Protein AF-A0A6N2UGI5-F1 (afdb_monomer)

Sequence (194 aa):
MPTATLIIFMYCLCMVGLNALLAPALAILSDRVPPKLCGTVSSFYGGGMVAGQPIGTMIGSRMINNAQAGFIIGAVIMLAFGFVALAIWPREESSKDMERTKMTLKDLAVSFHFPKFSTSRDFYKAFGCRVCMLLSYQMISVYQLYIIEDYVHQTKTEAAGTIATMSIITMVVSLSASLISGPISDKMHTRARY

pLDDT: mean 74.4, std 12.26, range [31.17, 92.62]

Secondary structure (DSSP, 8-state):
---HHHHHHHHHHHHHHHHHHHHHHHHHHHHHS-TTTHHHHHHHHHHHHHHHHHHHHHHHHTTTT-HHHHHHHHHHHHHHHHHHHHHHS--PPPGGGS------HHHHHHHT----TTT-HHHHHHHHHHHHHHHHHHHHHHHHHHIIIIIH---HHHHHHHHHHHHHHHHHHHHHHHHHHHHHHHHTT-----

Radius of gyration: 21.18 Å; Cα contacts (8 Å, |Δi|>4): 62; chains: 1; bounding box: 52×43×49 Å

Solvent-accessible surface area (backbone atoms only — not comparable to full-atom values): 11117 Å² total; per-residue (Å²): 128,88,53,70,68,55,55,52,52,52,48,52,52,51,52,51,53,52,49,65,52,50,52,56,52,55,51,51,50,62,74,70,43,54,83,89,45,40,66,60,55,51,47,51,54,51,48,50,52,57,49,46,51,29,53,51,48,32,59,46,29,77,24,65,94,42,55,68,60,38,52,52,50,51,50,51,51,52,49,52,51,50,51,49,50,61,68,69,46,75,81,72,78,78,72,82,81,58,82,77,74,80,74,44,76,64,57,52,58,61,68,64,58,73,74,60,73,89,80,37,59,67,54,54,52,52,49,52,50,52,51,51,53,50,49,58,51,49,52,52,68,71,42,47,64,56,50,35,38,73,74,65,68,37,53,74,72,54,35,24,54,51,51,26,52,50,23,53,49,51,33,54,51,51,53,52,48,52,65,51,47,52,61,53,48,61,73,65,64,71,68,77,81,126

Mean predicted aligned error: 11.34 Å

Organism: Bifidobacterium breve (NCBI:txid1685)

Structure (mmCIF, N/CA/C/O backbone):
data_AF-A0A6N2UGI5-F1
#
_entry.id   AF-A0A6N2UGI5-F1
#
loop_
_atom_site.group_PDB
_atom_site.id
_atom_site.type_symbol
_atom_site.label_atom_id
_atom_site.label_alt_id
_atom_site.label_comp_id
_atom_site.label_asym_id
_atom_site.label_entity_id
_atom_site.label_seq_id
_atom_site.pdbx_PDB_ins_code
_atom_site.Cartn_x
_atom_site.Cartn_y
_atom_site.Cartn_z
_atom_site.occupancy
_atom_site.B_iso_or_equiv
_atom_site.auth_seq_id
_atom_site.auth_comp_id
_atom_site.auth_asym_id
_atom_site.auth_atom_id
_atom_site.pdbx_PDB_model_num
ATOM 1 N N . MET A 1 1 ? -10.848 -10.274 24.411 1.00 48.75 1 MET A N 1
ATOM 2 C CA . MET A 1 1 ? -10.354 -9.308 23.403 1.00 48.75 1 MET A CA 1
ATOM 3 C C . MET A 1 1 ? -9.043 -9.842 22.848 1.00 48.75 1 MET A C 1
ATOM 5 O O . MET A 1 1 ? -8.292 -10.394 23.644 1.00 48.75 1 MET A O 1
ATOM 9 N N . PRO A 1 2 ? -8.774 -9.767 21.536 1.00 64.81 2 PRO A N 1
ATOM 10 C CA . PRO A 1 2 ? -7.472 -10.165 21.006 1.00 64.81 2 PRO A CA 1
ATOM 11 C C . PRO A 1 2 ? -6.377 -9.303 21.650 1.00 64.81 2 PRO A C 1
ATOM 13 O O . PRO A 1 2 ? -6.453 -8.077 21.626 1.00 64.81 2 PRO A O 1
ATOM 16 N N . THR A 1 3 ? -5.393 -9.944 22.279 1.00 84.38 3 THR A N 1
ATOM 17 C CA . THR A 1 3 ? -4.253 -9.268 22.913 1.00 84.38 3 THR A CA 1
ATOM 18 C C . THR A 1 3 ? -3.454 -8.516 21.847 1.00 84.38 3 THR A C 1
ATOM 20 O O . THR A 1 3 ? -3.287 -9.033 20.744 1.00 84.38 3 THR A O 1
ATOM 23 N N . ALA A 1 4 ? -2.926 -7.326 22.154 1.00 80.94 4 ALA A N 1
ATOM 24 C CA . ALA A 1 4 ? -2.158 -6.504 21.207 1.00 80.94 4 ALA A CA 1
ATOM 25 C C . ALA A 1 4 ? -1.063 -7.298 20.462 1.00 80.94 4 ALA A C 1
ATOM 27 O O . ALA A 1 4 ? -0.874 -7.132 19.259 1.00 80.94 4 ALA A O 1
ATOM 28 N N . THR A 1 5 ? -0.419 -8.246 21.147 1.00 85.31 5 THR A N 1
ATOM 29 C CA . THR A 1 5 ? 0.576 -9.166 20.581 1.00 85.31 5 THR A CA 1
ATOM 30 C C . THR A 1 5 ? 0.036 -10.013 19.426 1.00 85.31 5 THR A C 1
ATOM 32 O O . THR A 1 5 ? 0.736 -10.214 18.438 1.00 85.31 5 THR A O 1
ATOM 35 N N . LEU A 1 6 ? -1.213 -10.485 19.514 1.00 84.25 6 LEU A N 1
ATOM 36 C CA . LEU A 1 6 ? -1.853 -11.273 18.458 1.00 84.25 6 LEU A CA 1
ATOM 37 C C . LEU A 1 6 ? -2.108 -10.418 17.213 1.00 84.25 6 LEU A C 1
ATOM 39 O O . LEU A 1 6 ? -1.881 -10.880 16.100 1.00 84.25 6 LEU A O 1
ATOM 43 N N . ILE A 1 7 ? -2.534 -9.166 17.398 1.00 82.88 7 ILE A N 1
ATOM 44 C CA . ILE A 1 7 ? -2.768 -8.228 16.292 1.00 82.88 7 ILE A CA 1
ATOM 45 C C . ILE A 1 7 ? -1.448 -7.922 15.580 1.00 82.88 7 ILE A C 1
ATOM 47 O O . ILE A 1 7 ? -1.389 -7.990 14.356 1.00 82.88 7 ILE A O 1
ATOM 51 N N . ILE A 1 8 ? -0.379 -7.658 16.339 1.00 86.50 8 ILE A N 1
ATOM 52 C CA . ILE A 1 8 ? 0.960 -7.413 15.783 1.00 86.50 8 ILE A CA 1
ATOM 53 C C . ILE A 1 8 ? 1.454 -8.641 15.014 1.00 86.50 8 ILE A C 1
ATOM 55 O O . ILE A 1 8 ? 1.915 -8.511 13.884 1.00 86.50 8 ILE A O 1
ATOM 59 N N . PHE A 1 9 ? 1.327 -9.838 15.589 1.00 88.00 9 PHE A N 1
ATOM 60 C CA . PHE A 1 9 ? 1.759 -11.071 14.935 1.00 88.00 9 PHE A CA 1
ATOM 61 C C . PHE A 1 9 ? 0.994 -11.332 13.627 1.00 88.00 9 PHE A C 1
ATOM 63 O O . PHE A 1 9 ? 1.611 -11.593 12.595 1.00 88.00 9 PHE A O 1
ATOM 70 N N . MET A 1 10 ? -0.337 -11.197 13.646 1.00 83.94 10 MET A N 1
ATOM 71 C CA . MET A 1 10 ? -1.177 -11.319 12.449 1.00 83.94 10 MET A CA 1
ATOM 72 C C . MET A 1 10 ? -0.825 -10.259 11.399 1.00 83.94 10 MET A C 1
ATOM 74 O O . MET A 1 10 ? -0.728 -10.574 10.216 1.00 83.94 10 MET A O 1
ATOM 78 N N . TYR A 1 11 ? -0.570 -9.019 11.820 1.00 84.50 11 TYR A N 1
ATOM 79 C CA . TYR A 1 11 ? -0.157 -7.940 10.927 1.00 84.50 11 TYR A CA 1
ATOM 80 C C . TYR A 1 11 ? 1.195 -8.224 10.261 1.00 84.50 11 TYR A C 1
ATOM 82 O O . TYR A 1 11 ? 1.321 -8.078 9.045 1.00 84.50 11 TYR A O 1
ATOM 90 N N . CYS A 1 12 ? 2.186 -8.690 11.025 1.00 87.19 12 CYS A N 1
ATOM 91 C CA . CYS A 1 12 ? 3.481 -9.101 10.486 1.00 87.19 12 CYS A CA 1
ATOM 92 C C . CYS A 1 12 ? 3.328 -10.235 9.466 1.00 87.19 12 CYS A C 1
ATOM 94 O O . CYS A 1 12 ? 3.919 -10.171 8.391 1.00 87.19 12 CYS A O 1
ATOM 96 N N . LEU A 1 13 ? 2.505 -11.241 9.770 1.00 86.44 13 LEU A N 1
ATOM 97 C CA . LEU A 1 13 ? 2.251 -12.367 8.871 1.00 86.44 13 LEU A CA 1
ATOM 98 C C . LEU A 1 13 ? 1.586 -11.912 7.561 1.00 86.44 13 LEU A C 1
ATOM 100 O O . LEU A 1 13 ? 2.030 -12.302 6.480 1.00 86.44 13 LEU A O 1
ATOM 104 N N . CYS A 1 14 ? 0.592 -11.022 7.640 1.00 82.81 14 CYS A N 1
ATOM 105 C CA . CYS A 1 14 ? -0.028 -10.410 6.464 1.00 82.81 14 CYS A CA 1
ATOM 106 C C . CYS A 1 14 ? 0.975 -9.589 5.645 1.00 82.81 14 CYS A C 1
ATOM 108 O O . CYS A 1 14 ? 1.000 -9.709 4.422 1.00 82.81 14 CYS A O 1
ATOM 110 N N . MET A 1 15 ? 1.827 -8.789 6.294 1.00 84.31 15 MET A N 1
ATOM 111 C CA . MET A 1 15 ? 2.840 -7.987 5.604 1.00 84.31 15 MET A CA 1
ATOM 112 C C . MET A 1 15 ? 3.887 -8.851 4.904 1.00 84.31 15 MET A C 1
ATOM 114 O O . MET A 1 15 ? 4.264 -8.541 3.775 1.00 84.31 15 MET A O 1
ATOM 118 N N . VAL A 1 16 ? 4.324 -9.951 5.520 1.00 85.38 16 VAL A N 1
ATOM 119 C CA . VAL A 1 16 ? 5.228 -10.912 4.873 1.00 85.38 16 VAL A CA 1
ATOM 120 C C . VAL A 1 16 ? 4.557 -11.532 3.649 1.00 85.38 16 VAL A C 1
ATOM 122 O O . VAL A 1 16 ? 5.156 -11.528 2.577 1.00 85.38 16 VAL A O 1
ATOM 125 N N . GLY A 1 17 ? 3.309 -11.998 3.767 1.00 81.38 17 GLY A N 1
ATOM 126 C CA . GLY A 1 17 ? 2.570 -12.577 2.638 1.00 81.38 17 GLY A CA 1
ATOM 127 C C . GLY A 1 17 ? 2.352 -11.585 1.490 1.00 81.38 17 GLY A C 1
ATOM 128 O O . GLY A 1 17 ? 2.560 -11.918 0.326 1.00 81.38 17 GLY A O 1
ATOM 129 N N . LEU A 1 18 ? 1.998 -10.341 1.817 1.00 82.69 18 LEU A N 1
ATOM 130 C CA . LEU A 1 18 ? 1.776 -9.276 0.843 1.00 82.69 18 LEU A CA 1
ATOM 131 C C . LEU A 1 18 ? 3.074 -8.910 0.102 1.00 82.69 18 LEU A C 1
ATOM 133 O O . LEU A 1 18 ? 3.079 -8.842 -1.126 1.00 82.69 18 LEU A O 1
ATOM 137 N N . ASN A 1 19 ? 4.194 -8.762 0.818 1.00 86.44 19 ASN A N 1
ATOM 138 C CA . ASN A 1 19 ? 5.497 -8.501 0.195 1.00 86.44 19 ASN A CA 1
ATOM 139 C C . ASN A 1 19 ? 6.012 -9.700 -0.615 1.00 86.44 19 ASN A C 1
ATOM 141 O O . ASN A 1 19 ? 6.595 -9.502 -1.680 1.00 86.44 19 ASN A O 1
ATOM 145 N N . ALA A 1 20 ? 5.761 -10.930 -0.155 1.00 80.50 20 ALA A N 1
ATOM 146 C CA . ALA A 1 20 ? 6.128 -12.149 -0.873 1.00 80.50 20 ALA A CA 1
ATOM 147 C C . ALA A 1 20 ? 5.373 -12.309 -2.202 1.00 80.50 20 ALA A C 1
ATOM 149 O O . ALA A 1 20 ? 5.894 -12.948 -3.109 1.00 80.50 20 ALA A O 1
ATOM 150 N N . LEU A 1 21 ? 4.182 -11.718 -2.338 1.00 79.19 21 LEU A N 1
ATOM 151 C CA . LEU A 1 21 ? 3.448 -11.669 -3.603 1.00 79.19 21 LEU A CA 1
ATOM 152 C C . LEU A 1 21 ? 3.919 -10.506 -4.492 1.00 79.19 21 LEU A C 1
ATOM 154 O O . LEU A 1 21 ? 4.150 -10.684 -5.685 1.00 79.19 21 LEU A O 1
ATOM 158 N N . LEU A 1 22 ? 4.077 -9.314 -3.911 1.00 80.38 22 LEU A N 1
ATOM 159 C CA . LEU A 1 22 ? 4.395 -8.084 -4.646 1.00 80.38 22 LEU A CA 1
ATOM 160 C C . LEU A 1 22 ? 5.807 -8.077 -5.239 1.00 80.38 22 LEU A C 1
ATOM 162 O O . LEU A 1 22 ? 5.983 -7.667 -6.385 1.00 80.38 22 LEU A O 1
ATOM 166 N N . ALA A 1 23 ? 6.807 -8.521 -4.475 1.00 80.19 23 ALA A N 1
ATOM 167 C CA . ALA A 1 23 ? 8.206 -8.485 -4.894 1.00 80.19 23 ALA A CA 1
ATOM 168 C C . ALA A 1 23 ? 8.488 -9.314 -6.166 1.00 80.19 23 ALA A C 1
ATOM 170 O O . ALA A 1 23 ? 8.999 -8.738 -7.130 1.00 80.19 23 ALA A O 1
ATOM 171 N N . PRO A 1 24 ? 8.138 -10.617 -6.240 1.00 77.50 24 PRO A N 1
ATOM 172 C CA . PRO A 1 24 ? 8.344 -11.392 -7.461 1.00 77.50 24 PRO A CA 1
ATOM 173 C C . PRO A 1 24 ? 7.437 -10.916 -8.596 1.00 77.50 24 PRO A C 1
ATOM 175 O O . PRO A 1 24 ? 7.871 -10.902 -9.745 1.00 77.50 24 PRO A O 1
ATOM 178 N N . ALA A 1 25 ? 6.213 -10.463 -8.292 1.00 77.06 25 ALA A N 1
ATOM 179 C CA . ALA A 1 25 ? 5.309 -9.971 -9.322 1.00 77.06 25 ALA A CA 1
ATOM 180 C C . ALA A 1 25 ? 5.893 -8.762 -10.063 1.00 77.06 25 ALA A C 1
ATOM 182 O O . ALA A 1 25 ? 5.876 -8.732 -11.290 1.00 77.06 25 ALA A O 1
ATOM 183 N N . LEU A 1 26 ? 6.465 -7.800 -9.333 1.00 76.25 26 LEU A N 1
ATOM 184 C CA . LEU A 1 26 ? 7.145 -6.638 -9.909 1.00 76.25 26 LEU A CA 1
ATOM 185 C C . LEU A 1 26 ? 8.436 -7.008 -10.655 1.00 76.25 26 LEU A C 1
ATOM 187 O O . LEU A 1 26 ? 8.722 -6.418 -11.699 1.00 76.25 26 LEU A O 1
ATOM 191 N N . ALA A 1 27 ? 9.205 -7.971 -10.140 1.00 79.19 27 ALA A N 1
ATOM 192 C CA . ALA A 1 27 ? 10.443 -8.421 -10.775 1.00 79.19 27 ALA A CA 1
ATOM 193 C C . ALA A 1 27 ? 10.167 -9.047 -12.150 1.00 79.19 27 ALA A C 1
ATOM 195 O O . ALA A 1 27 ? 10.674 -8.583 -13.166 1.00 79.19 27 ALA A O 1
ATOM 196 N N . ILE A 1 28 ? 9.253 -10.012 -12.207 1.00 73.00 28 ILE A N 1
ATOM 197 C CA . ILE A 1 28 ? 8.907 -10.718 -13.446 1.00 73.00 28 ILE A CA 1
ATOM 198 C C . ILE A 1 28 ? 8.193 -9.789 -14.436 1.00 73.00 28 ILE A C 1
ATOM 200 O O . ILE A 1 28 ? 8.369 -9.913 -15.648 1.00 73.00 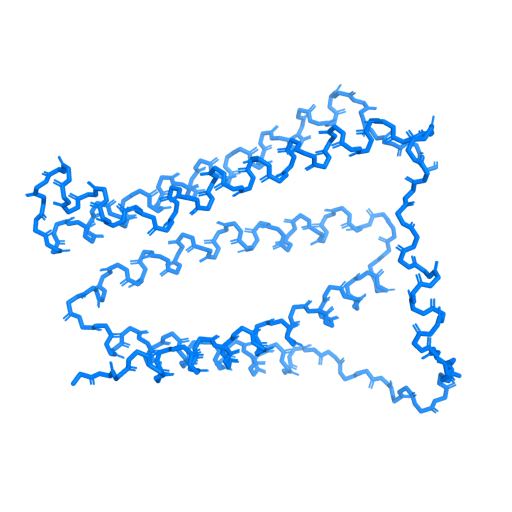28 ILE A O 1
ATOM 204 N N . LEU A 1 29 ? 7.402 -8.830 -13.940 1.00 74.81 29 LEU A N 1
ATOM 205 C CA . LEU A 1 29 ? 6.829 -7.779 -14.780 1.00 74.81 29 LEU A CA 1
ATOM 206 C C . LEU A 1 29 ? 7.926 -6.967 -15.476 1.00 74.81 29 LEU A C 1
ATOM 208 O O . LEU A 1 29 ? 7.792 -6.638 -16.651 1.00 74.81 29 LEU A O 1
ATOM 212 N N . SER A 1 30 ? 9.012 -6.672 -14.763 1.00 73.62 30 SER A N 1
ATOM 213 C CA . SER A 1 30 ? 10.155 -5.937 -15.309 1.00 73.62 30 SER A CA 1
ATOM 214 C C . SER A 1 30 ? 10.935 -6.772 -16.328 1.00 73.62 30 SER A C 1
ATOM 216 O O . SER A 1 30 ? 11.356 -6.231 -17.348 1.00 73.62 30 SER A O 1
ATOM 218 N N . ASP A 1 31 ? 11.055 -8.082 -16.105 1.00 78.81 31 ASP A N 1
ATOM 219 C CA . ASP A 1 31 ? 11.793 -8.987 -16.996 1.00 78.81 31 ASP A CA 1
ATOM 220 C C . ASP A 1 31 ? 11.019 -9.344 -18.278 1.00 78.81 31 ASP A C 1
ATOM 222 O O . ASP A 1 31 ? 11.616 -9.537 -19.338 1.00 78.81 31 ASP A O 1
ATOM 226 N N . ARG A 1 32 ? 9.681 -9.435 -18.215 1.00 70.31 32 ARG A N 1
ATOM 227 C CA . ARG A 1 32 ? 8.853 -9.892 -19.350 1.00 70.31 32 ARG A CA 1
ATOM 228 C C . ARG A 1 32 ? 8.263 -8.780 -20.204 1.00 70.31 32 ARG A C 1
ATOM 230 O O . ARG A 1 32 ? 7.851 -9.049 -21.334 1.00 70.31 32 ARG A O 1
ATOM 237 N N . VAL A 1 33 ? 8.153 -7.556 -19.692 1.00 72.75 33 VAL A N 1
ATOM 238 C CA . VAL A 1 33 ? 7.482 -6.479 -20.425 1.00 72.75 33 VAL A CA 1
ATOM 239 C C . VAL A 1 33 ? 8.476 -5.768 -21.347 1.00 72.75 33 VAL A C 1
ATOM 241 O O . VAL A 1 33 ? 9.454 -5.194 -20.871 1.00 72.75 33 VAL A O 1
ATOM 244 N N . PRO A 1 34 ? 8.221 -5.724 -22.671 1.00 73.75 34 PRO A N 1
ATOM 245 C CA . PRO A 1 34 ? 9.063 -4.977 -23.597 1.00 73.75 34 PRO A CA 1
ATOM 246 C C . PRO A 1 34 ? 9.200 -3.509 -23.157 1.00 73.75 34 PRO A C 1
ATOM 248 O O . PRO A 1 34 ? 8.202 -2.920 -22.728 1.00 73.75 34 PRO A O 1
ATOM 251 N N . PRO A 1 35 ? 10.359 -2.849 -23.359 1.00 71.31 35 PRO A N 1
ATOM 252 C CA . PRO A 1 35 ? 10.580 -1.463 -22.922 1.00 71.31 35 PRO A CA 1
ATOM 253 C C . PRO A 1 35 ? 9.505 -0.480 -23.412 1.00 71.31 35 PRO A C 1
ATOM 255 O O . PRO A 1 35 ? 9.158 0.479 -22.728 1.00 71.31 35 PRO A O 1
ATOM 258 N N . LYS A 1 36 ? 8.917 -0.759 -24.585 1.00 71.56 36 LYS A N 1
ATOM 259 C CA . LYS A 1 36 ? 7.833 0.025 -25.195 1.00 71.56 36 LYS A CA 1
ATOM 260 C C . LYS A 1 36 ? 6.495 -0.066 -24.443 1.00 71.56 36 LYS A C 1
ATOM 262 O O . LYS A 1 36 ? 5.704 0.865 -24.536 1.00 71.56 36 LYS A O 1
ATOM 267 N N . LEU A 1 37 ? 6.237 -1.160 -23.723 1.00 72.06 37 LEU A N 1
ATOM 268 C CA . LEU A 1 37 ? 4.980 -1.431 -23.008 1.00 72.06 37 LEU A CA 1
ATOM 269 C C . LEU A 1 37 ? 5.108 -1.276 -21.484 1.00 72.06 37 LEU A C 1
ATOM 271 O O . LEU A 1 37 ? 4.094 -1.261 -20.788 1.00 72.06 37 LEU A O 1
ATOM 275 N N . CYS A 1 38 ? 6.329 -1.110 -20.963 1.00 72.81 38 CYS A N 1
ATOM 276 C CA . CYS A 1 38 ? 6.605 -0.996 -19.528 1.00 72.81 38 CYS A CA 1
ATOM 277 C C . CYS A 1 38 ? 5.819 0.151 -18.867 1.00 72.81 38 CYS A C 1
ATOM 279 O O . CYS A 1 38 ? 5.264 -0.013 -17.779 1.00 72.81 38 CYS A O 1
ATOM 281 N N . GLY A 1 39 ? 5.653 1.280 -19.565 1.00 67.88 39 GLY A N 1
ATOM 282 C CA . GLY A 1 39 ? 4.826 2.392 -19.087 1.00 67.88 39 GLY A CA 1
ATOM 283 C C . GLY A 1 39 ? 3.339 2.037 -18.963 1.00 67.88 39 GLY A C 1
ATOM 284 O O . GLY A 1 39 ? 2.710 2.361 -17.962 1.00 67.88 39 GLY A O 1
ATOM 285 N N . THR A 1 40 ? 2.768 1.320 -19.933 1.00 75.00 40 THR A N 1
ATOM 286 C CA . THR A 1 40 ? 1.351 0.921 -19.897 1.00 75.00 40 THR A CA 1
ATOM 287 C C . THR A 1 40 ? 1.104 -0.106 -18.799 1.00 75.00 40 THR A C 1
ATOM 289 O O . THR A 1 40 ? 0.164 0.027 -18.020 1.00 75.00 40 THR A O 1
ATOM 292 N N . VAL A 1 41 ? 1.983 -1.099 -18.687 1.00 75.75 41 VAL A N 1
ATOM 293 C CA . VAL A 1 41 ? 1.847 -2.187 -17.717 1.00 75.75 41 VAL A CA 1
ATOM 294 C C . VAL A 1 41 ? 2.053 -1.701 -16.274 1.00 75.75 41 VAL A C 1
ATOM 296 O O . VAL A 1 41 ? 1.263 -2.045 -15.394 1.00 75.75 41 VAL A O 1
ATOM 299 N N . SER A 1 42 ? 3.027 -0.817 -16.030 1.00 72.12 42 SER A N 1
ATOM 300 C CA . SER A 1 42 ? 3.182 -0.143 -14.729 1.00 72.12 42 SER A CA 1
ATOM 301 C C . SER A 1 42 ? 2.006 0.783 -14.397 1.00 72.12 42 SER A C 1
ATOM 303 O O . SER A 1 42 ? 1.603 0.858 -13.235 1.00 72.12 42 SER A O 1
ATOM 305 N N . SER A 1 43 ? 1.398 1.428 -15.400 1.00 76.81 43 SER A N 1
ATOM 306 C CA . SER A 1 43 ? 0.189 2.243 -15.206 1.00 76.81 43 SER A CA 1
ATOM 307 C C . SER A 1 43 ? -1.021 1.393 -14.816 1.00 76.81 43 SER A C 1
ATOM 309 O O . SER A 1 43 ? -1.763 1.782 -13.920 1.00 76.81 43 SER A O 1
ATOM 311 N N . PHE A 1 44 ? -1.205 0.214 -15.423 1.00 79.88 44 PHE A N 1
ATOM 312 C CA . PHE A 1 44 ? -2.263 -0.725 -15.024 1.00 79.88 44 PHE A CA 1
ATOM 313 C C . PHE A 1 44 ? -2.055 -1.251 -13.603 1.00 79.88 44 PHE A C 1
ATOM 315 O O . PHE A 1 44 ? -3.003 -1.293 -12.820 1.00 79.88 44 PHE A O 1
ATOM 322 N N . TYR A 1 45 ? -0.817 -1.602 -13.249 1.00 81.31 45 TYR A N 1
ATOM 323 C CA . TYR A 1 45 ? -0.472 -2.036 -11.898 1.00 81.31 45 TYR A CA 1
ATOM 324 C C . TYR A 1 45 ? -0.747 -0.935 -10.856 1.00 81.31 45 TYR A C 1
ATOM 326 O O . TYR A 1 45 ? -1.436 -1.168 -9.860 1.00 81.31 45 TYR A O 1
ATOM 334 N N . GLY A 1 46 ? -0.281 0.292 -11.115 1.00 77.25 46 GLY A N 1
ATOM 335 C CA . GLY A 1 46 ? -0.541 1.447 -10.255 1.00 77.25 46 GLY A CA 1
ATOM 336 C C . GLY A 1 46 ? -2.028 1.801 -10.171 1.00 77.25 46 GLY A C 1
ATOM 337 O O . GLY A 1 46 ? -2.541 2.032 -9.078 1.00 77.25 46 GLY A O 1
ATOM 338 N N . GLY A 1 47 ? -2.741 1.774 -11.299 1.00 79.44 47 GLY A N 1
ATOM 339 C CA . GLY A 1 47 ? -4.183 2.022 -11.365 1.00 79.44 47 GLY A CA 1
ATOM 340 C C . GLY A 1 47 ? -4.994 0.991 -10.578 1.00 79.44 47 GLY A C 1
ATOM 341 O O . GLY A 1 47 ? -5.904 1.363 -9.839 1.00 79.44 47 GLY A O 1
ATOM 342 N N . GLY A 1 48 ? -4.614 -0.288 -10.654 1.00 82.19 48 GLY A N 1
ATOM 343 C CA . GLY A 1 48 ? -5.216 -1.354 -9.853 1.00 82.19 48 GLY A CA 1
ATOM 344 C C . GLY A 1 48 ? -5.038 -1.131 -8.351 1.00 82.19 48 GLY A C 1
ATOM 345 O O . GLY A 1 48 ? -5.989 -1.285 -7.588 1.00 82.19 48 GLY A O 1
ATOM 346 N N . MET A 1 49 ? -3.853 -0.688 -7.920 1.00 82.19 49 MET A N 1
ATOM 347 C CA . MET A 1 49 ? -3.587 -0.370 -6.513 1.00 82.19 49 MET A CA 1
ATOM 348 C C . MET A 1 49 ? -4.390 0.849 -6.030 1.00 82.19 49 MET A C 1
ATOM 350 O O . MET A 1 49 ? -4.957 0.826 -4.936 1.00 82.19 49 MET A O 1
ATOM 354 N N . VAL A 1 50 ? -4.476 1.892 -6.862 1.00 80.38 50 VAL A N 1
ATOM 355 C CA . VAL A 1 50 ? -5.217 3.131 -6.576 1.00 80.38 50 VAL A CA 1
ATOM 356 C C . VAL A 1 50 ? -6.726 2.895 -6.488 1.00 80.38 50 VAL A C 1
ATOM 358 O O . VAL A 1 50 ? -7.376 3.501 -5.642 1.00 80.38 50 VAL A O 1
ATOM 361 N N . ALA A 1 51 ? -7.285 1.998 -7.303 1.00 82.19 51 ALA A N 1
ATOM 362 C CA . ALA A 1 51 ? -8.696 1.619 -7.219 1.00 82.19 51 ALA A CA 1
ATOM 363 C C . ALA A 1 51 ? -8.967 0.601 -6.094 1.00 82.19 51 ALA A C 1
ATOM 365 O O . ALA A 1 51 ? -9.981 0.685 -5.405 1.00 82.19 51 ALA A O 1
ATOM 366 N N . GLY A 1 52 ? -8.054 -0.349 -5.874 1.00 83.50 52 GLY A N 1
ATOM 367 C CA . GLY A 1 52 ? -8.225 -1.420 -4.890 1.00 83.50 52 GLY A CA 1
ATOM 368 C C . GLY A 1 52 ? -8.250 -0.927 -3.442 1.00 83.50 52 GLY A C 1
ATOM 369 O O . GLY A 1 52 ? -9.080 -1.387 -2.659 1.00 83.50 52 GLY A O 1
ATOM 370 N N . GLN A 1 53 ? -7.392 0.038 -3.093 1.00 83.75 53 GLN A N 1
ATOM 371 C CA . GLN A 1 53 ? -7.340 0.649 -1.756 1.00 83.75 53 GLN A CA 1
ATOM 372 C C . GLN A 1 53 ? -8.700 1.206 -1.279 1.00 83.75 53 GLN A C 1
ATOM 374 O O . GLN A 1 53 ? -9.208 0.726 -0.266 1.00 83.75 53 GLN A O 1
ATOM 379 N N . PRO A 1 54 ? -9.345 2.152 -1.989 1.00 84.38 54 PRO A N 1
ATOM 380 C CA . PRO A 1 54 ? -10.626 2.711 -1.564 1.00 84.38 54 PRO A CA 1
ATOM 381 C C . PRO A 1 54 ? -11.764 1.685 -1.581 1.00 84.38 54 PRO A C 1
ATOM 383 O O . PRO A 1 54 ? -12.637 1.749 -0.718 1.00 84.38 54 PRO A O 1
ATOM 386 N N . ILE A 1 55 ? -11.753 0.710 -2.498 1.00 84.88 55 ILE A N 1
ATOM 387 C CA . ILE A 1 55 ? -12.733 -0.390 -2.493 1.00 84.88 55 ILE A CA 1
ATOM 388 C C . ILE A 1 55 ? -12.587 -1.224 -1.211 1.00 84.88 55 ILE A C 1
ATOM 390 O O . ILE A 1 55 ? -13.584 -1.516 -0.549 1.00 84.88 55 ILE A O 1
ATOM 394 N N . GLY A 1 56 ? -11.352 -1.561 -0.828 1.00 83.38 56 GLY A N 1
ATOM 395 C CA . GLY A 1 56 ? -11.057 -2.268 0.418 1.00 83.38 56 GLY A CA 1
ATOM 396 C C . GLY A 1 56 ? -11.508 -1.486 1.651 1.00 83.38 56 GLY A C 1
ATOM 397 O O . GLY A 1 56 ? -12.191 -2.042 2.510 1.00 83.38 56 GLY A O 1
ATOM 398 N N . THR A 1 57 ? -11.211 -0.185 1.704 1.00 84.00 57 THR A N 1
ATOM 399 C CA . THR A 1 57 ? -11.641 0.701 2.799 1.00 84.00 57 THR A CA 1
ATOM 400 C C . THR A 1 57 ? -13.162 0.829 2.873 1.00 84.00 57 THR A C 1
ATOM 402 O O . THR A 1 57 ? -13.723 0.779 3.965 1.00 84.00 57 THR A O 1
ATOM 405 N N . MET A 1 58 ? -13.853 0.917 1.733 1.00 82.06 58 MET A N 1
ATOM 406 C CA . MET A 1 58 ? -15.318 0.973 1.670 1.00 82.06 58 MET A CA 1
ATOM 407 C C . MET A 1 58 ? -15.974 -0.317 2.188 1.00 82.06 58 MET A C 1
ATOM 409 O O . MET A 1 58 ? -16.982 -0.262 2.894 1.00 82.06 58 MET A O 1
ATOM 413 N N . ILE A 1 59 ? -15.425 -1.485 1.845 1.00 82.81 59 ILE A N 1
ATOM 414 C CA . ILE A 1 59 ? -15.918 -2.774 2.357 1.00 82.81 59 ILE A CA 1
ATOM 415 C C . ILE A 1 59 ? -15.599 -2.898 3.853 1.00 82.81 59 ILE A C 1
ATOM 417 O O . ILE A 1 59 ? -16.459 -3.306 4.635 1.00 82.81 59 ILE A O 1
ATOM 421 N N . GLY A 1 60 ? -14.390 -2.499 4.256 1.00 80.38 60 GLY A N 1
ATOM 422 C CA . GLY A 1 60 ? -13.932 -2.539 5.641 1.00 80.38 60 GLY A CA 1
ATOM 423 C C . GLY A 1 60 ? -14.736 -1.631 6.570 1.00 80.38 60 GLY A C 1
ATOM 424 O O . GLY A 1 60 ? -15.093 -2.052 7.670 1.00 80.38 60 GLY A O 1
ATOM 425 N N . SER A 1 61 ? -15.101 -0.423 6.126 1.00 79.62 61 SER A N 1
ATOM 426 C CA . SER A 1 61 ? -15.862 0.518 6.955 1.00 79.62 61 SER A CA 1
ATOM 427 C C . SER A 1 61 ? -17.258 -0.011 7.292 1.00 79.62 61 SER A C 1
ATOM 429 O O . SER A 1 61 ? -17.716 0.143 8.421 1.00 79.62 61 SER A O 1
ATOM 431 N N . ARG A 1 62 ? -17.911 -0.747 6.382 1.00 77.94 62 ARG A N 1
ATOM 432 C CA . ARG A 1 62 ? -19.208 -1.398 6.660 1.00 77.94 62 ARG A CA 1
ATOM 433 C C . ARG A 1 62 ? -19.140 -2.456 7.764 1.00 77.94 62 ARG A C 1
ATOM 435 O O . ARG A 1 62 ? -20.172 -2.803 8.332 1.00 77.94 62 ARG A O 1
ATOM 442 N N . MET A 1 63 ? -17.948 -2.954 8.085 1.00 76.56 63 MET A N 1
ATOM 443 C CA . MET A 1 63 ? -17.722 -3.976 9.111 1.00 76.56 63 MET A CA 1
ATOM 444 C C . MET A 1 63 ? -17.112 -3.409 10.400 1.00 76.56 63 MET A C 1
ATOM 446 O O . MET A 1 63 ? -16.656 -4.176 11.246 1.00 76.56 63 MET A O 1
ATOM 450 N N . ILE A 1 64 ? -17.159 -2.085 10.602 1.00 73.50 64 ILE A N 1
ATOM 451 C CA . ILE A 1 64 ? -16.579 -1.418 11.782 1.00 73.50 64 ILE A CA 1
ATOM 452 C C . ILE A 1 64 ? -17.139 -1.943 13.115 1.00 73.50 64 ILE A C 1
ATOM 454 O O . ILE A 1 64 ? -16.411 -2.054 14.098 1.00 73.50 64 ILE A O 1
ATOM 458 N N . ASN A 1 65 ? -18.422 -2.328 13.141 1.00 70.50 65 ASN A N 1
ATOM 459 C CA . ASN A 1 65 ? -19.092 -2.843 14.340 1.00 70.50 65 ASN A CA 1
ATOM 460 C C . ASN A 1 65 ? -18.705 -4.294 14.661 1.00 70.50 65 ASN A C 1
ATOM 462 O O . ASN A 1 65 ? -18.897 -4.746 15.787 1.00 70.50 65 ASN A O 1
ATOM 466 N N . ASN A 1 66 ? -18.160 -5.031 13.688 1.00 76.88 66 ASN A N 1
ATOM 467 C CA . ASN A 1 66 ? -17.711 -6.407 13.861 1.00 76.88 66 ASN A CA 1
ATOM 468 C C . ASN A 1 66 ? -16.345 -6.609 13.191 1.00 76.88 66 ASN A C 1
ATOM 470 O O . ASN A 1 66 ? -16.221 -7.242 12.140 1.00 76.88 66 ASN A O 1
ATOM 474 N N . ALA A 1 67 ? -15.306 -6.077 13.839 1.00 71.12 67 ALA A N 1
ATOM 475 C CA . ALA A 1 67 ? -13.932 -6.143 13.351 1.00 71.12 67 ALA A CA 1
ATOM 476 C C . ALA A 1 67 ? -13.466 -7.583 13.066 1.00 71.12 67 ALA A C 1
ATOM 478 O O . ALA A 1 67 ? -12.740 -7.813 12.102 1.00 71.12 67 ALA A O 1
ATOM 479 N N . GLN A 1 68 ? -13.910 -8.571 13.856 1.00 75.94 68 GLN A N 1
ATOM 480 C CA . GLN A 1 68 ? -13.541 -9.977 13.653 1.00 75.94 68 GLN A CA 1
ATOM 481 C C . GLN A 1 68 ? -14.054 -10.523 12.317 1.00 75.94 68 GLN A C 1
ATOM 483 O O . GLN A 1 68 ? -13.297 -11.172 11.596 1.00 75.94 68 GLN A O 1
ATOM 488 N N . ALA A 1 69 ? -15.305 -10.220 11.956 1.00 77.38 69 ALA A N 1
ATOM 489 C CA . ALA A 1 69 ? -15.852 -10.598 10.655 1.00 77.38 69 ALA A CA 1
ATOM 490 C C . ALA A 1 69 ? -15.079 -9.932 9.502 1.00 77.38 69 ALA A C 1
ATOM 492 O O . ALA A 1 69 ? -14.758 -10.599 8.519 1.00 77.38 69 ALA A O 1
ATOM 493 N N . GLY A 1 70 ? -14.700 -8.658 9.662 1.00 78.25 70 GLY A N 1
ATOM 494 C CA . GLY A 1 70 ? -13.872 -7.934 8.692 1.00 78.25 70 GLY A CA 1
ATOM 495 C C . GLY A 1 70 ? -12.505 -8.584 8.459 1.00 78.25 70 GLY A C 1
ATOM 496 O O . GLY A 1 70 ? -12.108 -8.783 7.311 1.00 78.25 70 GLY A O 1
ATOM 497 N N . PHE A 1 71 ? -11.809 -8.989 9.527 1.00 79.88 71 PHE A N 1
ATOM 498 C CA . PHE A 1 71 ? -10.516 -9.674 9.413 1.00 79.88 71 PHE A CA 1
ATOM 499 C C . PHE A 1 71 ? -10.623 -11.037 8.723 1.00 79.88 71 PHE A C 1
ATOM 501 O O . PHE A 1 71 ? -9.781 -11.355 7.885 1.00 79.88 71 PHE A O 1
ATOM 508 N N . ILE A 1 72 ? -11.653 -11.830 9.035 1.00 82.94 72 ILE A N 1
ATOM 509 C CA . ILE A 1 72 ? -11.851 -13.149 8.413 1.00 82.94 72 ILE A CA 1
ATOM 510 C C . ILE A 1 72 ? -12.142 -12.995 6.919 1.00 82.94 72 ILE A C 1
ATOM 512 O O . ILE A 1 72 ? -11.523 -13.668 6.099 1.00 82.94 72 ILE A O 1
ATOM 516 N N . ILE A 1 73 ? -13.043 -12.084 6.550 1.00 83.69 73 ILE A N 1
ATOM 517 C CA . ILE A 1 73 ? -13.404 -11.851 5.146 1.00 83.69 73 ILE A CA 1
ATOM 518 C C . ILE A 1 73 ? -12.204 -11.302 4.371 1.00 83.69 73 ILE A C 1
ATOM 520 O O . ILE A 1 73 ? -11.914 -11.788 3.279 1.00 83.69 73 ILE A O 1
ATOM 524 N N . GLY A 1 74 ? -11.457 -10.361 4.955 1.00 81.06 74 GLY A N 1
ATOM 525 C CA . GLY A 1 74 ? -10.207 -9.866 4.379 1.00 81.06 74 GLY A CA 1
ATOM 526 C C . GLY A 1 74 ? -9.186 -10.983 4.152 1.00 81.06 74 GLY A C 1
ATOM 527 O O . GLY A 1 74 ? -8.609 -11.068 3.070 1.00 81.06 74 GLY A O 1
ATOM 528 N N . ALA A 1 75 ? -9.017 -11.886 5.123 1.00 81.56 75 ALA A N 1
ATOM 529 C CA . ALA A 1 75 ? -8.122 -13.035 4.999 1.00 81.56 75 ALA A CA 1
ATOM 530 C C . ALA A 1 75 ? -8.567 -14.012 3.898 1.00 81.56 75 ALA A C 1
ATOM 532 O O . ALA A 1 75 ? -7.737 -14.465 3.113 1.00 81.56 75 ALA A O 1
ATOM 533 N N . VAL A 1 76 ? -9.868 -14.306 3.794 1.00 85.62 76 VAL A N 1
ATOM 534 C CA . VAL A 1 76 ? -10.421 -15.186 2.749 1.00 85.62 76 VAL A CA 1
ATOM 535 C C . VAL A 1 76 ? -10.234 -14.576 1.362 1.00 85.62 76 VAL A C 1
ATOM 537 O O . VAL A 1 76 ? -9.785 -15.267 0.449 1.00 85.62 76 VAL A O 1
ATOM 540 N N . ILE A 1 77 ? -10.529 -13.284 1.205 1.00 84.56 77 ILE A N 1
ATOM 541 C CA . ILE A 1 77 ? -10.338 -12.564 -0.059 1.00 84.56 77 ILE A CA 1
ATOM 542 C C . ILE A 1 77 ? -8.856 -12.566 -0.441 1.00 84.56 77 ILE A C 1
ATOM 544 O O . ILE A 1 77 ? -8.512 -12.919 -1.567 1.00 84.56 77 ILE A O 1
ATOM 548 N N . MET A 1 78 ? -7.970 -12.231 0.500 1.00 82.12 78 MET A N 1
ATOM 549 C CA . MET A 1 78 ? -6.52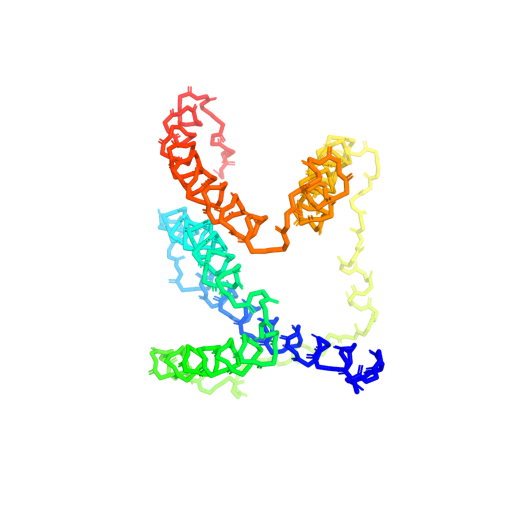7 -12.222 0.267 1.00 82.12 78 MET A CA 1
ATOM 550 C C . MET A 1 78 ? -6.002 -13.609 -0.126 1.00 82.12 78 MET A C 1
ATOM 552 O O . MET A 1 78 ? -5.216 -13.713 -1.066 1.00 82.12 78 MET A O 1
ATOM 556 N N . LEU A 1 79 ? -6.466 -14.677 0.531 1.00 83.94 79 LEU A N 1
ATOM 557 C CA . LEU A 1 79 ? -6.117 -16.049 0.159 1.00 83.94 79 LEU A CA 1
ATOM 558 C C . LEU A 1 79 ? -6.631 -16.407 -1.235 1.00 83.94 79 LEU A C 1
ATOM 560 O O . LEU A 1 79 ? -5.865 -16.930 -2.039 1.00 83.94 79 LEU A O 1
ATOM 564 N N . ALA A 1 80 ? -7.889 -16.096 -1.550 1.00 85.19 80 ALA A N 1
ATOM 565 C CA . ALA A 1 80 ? -8.471 -16.375 -2.859 1.00 85.19 80 ALA A CA 1
ATOM 566 C C . ALA A 1 80 ? -7.692 -15.675 -3.982 1.00 85.19 80 ALA A C 1
ATOM 568 O O . ALA A 1 80 ? -7.303 -16.325 -4.951 1.00 85.19 80 ALA A O 1
ATOM 569 N N . PHE A 1 81 ? -7.384 -14.383 -3.827 1.00 81.19 81 PHE A N 1
ATOM 570 C CA . PHE A 1 81 ? -6.556 -13.653 -4.790 1.00 81.19 81 PHE A CA 1
ATOM 571 C C . PHE A 1 81 ? -5.119 -14.178 -4.848 1.00 81.19 81 PHE A C 1
ATOM 573 O O . PHE A 1 81 ? -4.551 -14.226 -5.934 1.00 81.19 81 PHE A O 1
ATOM 580 N N . GLY A 1 82 ? -4.547 -14.627 -3.727 1.00 77.75 82 GLY A N 1
ATOM 581 C CA . GLY A 1 82 ? -3.251 -15.308 -3.703 1.00 77.75 82 GLY A CA 1
ATOM 582 C C . GLY A 1 82 ? -3.255 -16.603 -4.522 1.00 77.75 82 GLY A C 1
ATOM 583 O O . GLY A 1 82 ? -2.362 -16.813 -5.339 1.00 77.75 82 GLY A O 1
ATOM 584 N N . PHE A 1 83 ? -4.287 -17.439 -4.382 1.00 79.94 83 PHE A N 1
ATOM 585 C CA . PHE A 1 83 ? -4.449 -18.654 -5.189 1.00 79.94 83 PHE A CA 1
ATOM 586 C C . PHE A 1 83 ? -4.694 -18.350 -6.666 1.00 79.94 83 PHE A C 1
ATOM 588 O O . PHE A 1 83 ? -4.118 -19.015 -7.522 1.00 79.94 83 PHE A O 1
ATOM 595 N N . VAL A 1 84 ? -5.507 -17.339 -6.978 1.00 79.25 84 VAL A N 1
ATOM 596 C CA . VAL A 1 84 ? -5.729 -16.886 -8.359 1.00 79.25 84 VAL A CA 1
ATOM 597 C C . VAL A 1 84 ? -4.428 -16.371 -8.968 1.00 79.25 84 VAL A C 1
ATOM 599 O O . VAL A 1 84 ? -4.108 -16.735 -10.095 1.00 79.25 84 VAL A O 1
ATOM 602 N N . ALA A 1 85 ? -3.646 -15.589 -8.222 1.00 72.38 85 ALA A N 1
ATOM 603 C CA . ALA A 1 85 ? -2.334 -15.140 -8.664 1.00 72.38 85 ALA A CA 1
ATOM 604 C C . ALA A 1 85 ? -1.421 -16.337 -8.948 1.00 72.38 85 ALA A C 1
ATOM 606 O O . ALA A 1 85 ? -0.857 -16.393 -10.030 1.00 72.38 85 ALA A O 1
ATOM 607 N N . LEU A 1 86 ? -1.352 -17.331 -8.054 1.00 70.69 86 LEU A N 1
ATOM 608 C CA . LEU A 1 86 ? -0.574 -18.560 -8.267 1.00 70.69 86 LEU A CA 1
ATOM 609 C C . LEU A 1 86 ? -1.067 -19.405 -9.453 1.00 70.69 86 LEU A C 1
ATOM 611 O O . LEU A 1 86 ? -0.257 -20.050 -10.111 1.00 70.69 86 LEU A O 1
ATOM 615 N N . ALA A 1 87 ? -2.375 -19.426 -9.716 1.00 72.00 87 ALA A N 1
ATOM 616 C CA . ALA A 1 87 ? -2.971 -20.198 -10.804 1.00 72.00 87 ALA A CA 1
ATOM 617 C C . ALA A 1 87 ? -2.790 -19.528 -12.175 1.00 72.00 87 ALA A C 1
ATOM 619 O O . ALA A 1 87 ? -2.576 -20.216 -13.171 1.00 72.00 87 ALA A O 1
ATOM 620 N N . ILE A 1 88 ? -2.889 -18.197 -12.228 1.00 70.19 88 ILE A N 1
ATOM 621 C CA . ILE A 1 88 ? -2.692 -17.403 -13.448 1.00 70.19 88 ILE A CA 1
ATOM 622 C C . ILE A 1 88 ? -1.203 -17.255 -13.759 1.00 70.19 88 ILE A C 1
ATOM 624 O O . ILE A 1 88 ? -0.843 -17.158 -14.933 1.00 70.19 88 ILE A O 1
ATOM 628 N N . TRP A 1 89 ? -0.337 -17.234 -12.737 1.00 64.44 89 TRP A N 1
ATOM 629 C CA . TRP A 1 89 ? 1.096 -17.087 -12.953 1.00 64.44 89 TRP A CA 1
ATOM 630 C C . TRP A 1 89 ? 1.623 -18.263 -13.782 1.00 64.44 89 TRP A C 1
ATOM 632 O O . TRP A 1 89 ? 1.582 -19.406 -13.315 1.00 64.44 89 TRP A O 1
ATOM 642 N N . PRO A 1 90 ? 2.130 -18.031 -15.007 1.00 57.22 90 PRO A N 1
ATOM 643 C CA . PRO A 1 90 ? 2.707 -19.105 -15.795 1.00 57.22 90 PRO A CA 1
ATOM 644 C C . PRO A 1 90 ? 3.905 -19.661 -15.026 1.00 57.22 90 PRO A C 1
ATOM 646 O O . PRO A 1 90 ? 4.813 -18.910 -14.669 1.00 57.22 90 PRO A O 1
ATOM 649 N N . ARG A 1 91 ? 3.880 -20.974 -14.754 1.00 54.84 91 ARG A N 1
ATOM 650 C CA . ARG A 1 91 ? 4.992 -21.713 -14.141 1.00 54.84 91 ARG A CA 1
ATOM 651 C C . ARG A 1 91 ? 6.286 -21.306 -14.832 1.00 54.84 91 ARG A C 1
ATOM 653 O O . ARG A 1 91 ? 6.450 -21.553 -16.024 1.00 54.84 91 ARG A O 1
ATOM 660 N N . GLU A 1 92 ? 7.173 -20.661 -14.089 1.00 52.41 92 GLU A N 1
ATOM 661 C CA . GLU A 1 92 ? 8.503 -20.369 -14.598 1.00 52.41 92 GLU A CA 1
ATOM 662 C C . GLU A 1 92 ? 9.241 -21.685 -14.839 1.00 52.41 92 GLU A C 1
ATOM 664 O O . GLU A 1 92 ? 9.141 -22.624 -14.039 1.00 52.41 92 GLU A O 1
ATOM 669 N N . GLU A 1 93 ? 9.958 -21.766 -15.960 1.00 48.81 93 GLU A N 1
ATOM 670 C CA . GLU A 1 93 ? 10.929 -22.834 -16.147 1.00 48.81 93 GLU A CA 1
ATOM 671 C C . GLU A 1 93 ? 11.975 -22.762 -15.034 1.00 48.81 93 GLU A C 1
ATOM 673 O O . GLU A 1 93 ? 12.348 -21.696 -14.543 1.00 48.81 93 GLU A O 1
ATOM 678 N N . SER A 1 94 ? 12.391 -23.941 -14.584 1.00 44.59 94 SER A N 1
ATOM 679 C CA . SER A 1 94 ? 13.225 -24.115 -13.404 1.00 44.59 94 SER A CA 1
ATOM 680 C C . SER A 1 94 ? 14.508 -23.282 -13.498 1.00 44.59 94 SER A C 1
ATOM 682 O O . SER A 1 94 ? 15.363 -23.561 -14.330 1.00 44.59 94 SER A O 1
ATOM 684 N N . SER A 1 95 ? 14.713 -22.328 -12.583 1.00 48.28 95 SER A N 1
ATOM 685 C CA . SER A 1 95 ? 15.965 -21.556 -12.456 1.00 48.28 95 SER A CA 1
ATOM 686 C C . SER A 1 95 ? 17.147 -22.379 -11.909 1.00 48.28 95 SER A C 1
ATOM 688 O O . SER A 1 95 ? 17.996 -21.850 -11.190 1.00 48.28 95 SER A O 1
ATOM 690 N N . LYS A 1 96 ? 17.202 -23.689 -12.184 1.00 49.84 96 LYS A N 1
ATOM 691 C CA . LYS A 1 96 ? 18.311 -24.562 -11.767 1.00 49.84 96 LYS A CA 1
ATOM 692 C C . LYS A 1 96 ? 19.625 -24.224 -12.481 1.00 49.84 96 LYS A C 1
ATOM 694 O O . LYS A 1 96 ? 20.670 -24.448 -11.880 1.00 49.84 96 LYS A O 1
ATOM 699 N N . ASP A 1 97 ? 19.557 -23.625 -13.672 1.00 43.81 97 ASP A N 1
ATOM 700 C CA . ASP A 1 97 ? 20.724 -23.336 -14.521 1.00 43.81 97 ASP A CA 1
ATOM 701 C C . ASP A 1 97 ? 21.164 -21.858 -14.518 1.00 43.81 97 ASP A C 1
ATOM 703 O O . ASP A 1 97 ? 22.105 -21.487 -15.215 1.00 43.81 97 ASP A O 1
ATOM 707 N N . MET A 1 98 ? 20.523 -20.996 -13.719 1.00 50.03 98 MET A N 1
ATOM 708 C CA . MET A 1 98 ? 20.999 -19.623 -13.512 1.00 50.03 98 MET A CA 1
ATOM 709 C C . MET A 1 98 ? 22.176 -19.643 -12.533 1.00 50.03 98 MET A C 1
ATOM 711 O O . MET A 1 98 ? 22.033 -20.082 -11.387 1.00 50.03 98 MET A O 1
ATOM 715 N N . GLU A 1 99 ? 23.339 -19.171 -12.987 1.00 42.94 99 GLU A N 1
ATOM 716 C CA . GLU A 1 99 ? 24.557 -19.073 -12.184 1.00 42.94 99 GLU A CA 1
ATOM 717 C C . GLU A 1 99 ? 24.253 -18.288 -10.898 1.00 42.94 99 GLU A C 1
ATOM 719 O O . GLU A 1 99 ? 23.996 -17.083 -10.910 1.00 42.94 99 GLU A O 1
ATOM 724 N N . ARG A 1 100 ? 24.222 -18.986 -9.756 1.00 48.88 100 ARG A N 1
ATOM 725 C CA . ARG A 1 100 ? 24.045 -18.347 -8.452 1.00 48.88 100 ARG A CA 1
ATOM 726 C C . ARG A 1 100 ? 25.302 -17.548 -8.146 1.00 48.88 100 ARG A C 1
ATOM 728 O O . ARG A 1 100 ? 26.222 -18.063 -7.507 1.00 48.88 100 ARG A O 1
ATOM 735 N N . THR A 1 101 ? 25.325 -16.281 -8.543 1.00 51.19 101 THR A N 1
ATOM 736 C CA . THR A 1 101 ? 26.279 -15.324 -7.992 1.00 51.19 101 THR A CA 1
ATOM 737 C C . THR A 1 101 ? 26.081 -15.329 -6.484 1.00 51.19 101 THR A C 1
ATOM 739 O O . THR A 1 101 ? 25.032 -14.931 -5.974 1.00 51.19 101 THR A O 1
ATOM 742 N N . LYS A 1 102 ? 27.071 -15.856 -5.759 1.00 49.06 102 LYS A N 1
ATOM 743 C CA . LYS A 1 102 ? 27.117 -15.838 -4.298 1.00 49.06 102 LYS A CA 1
ATOM 744 C C . LYS A 1 102 ? 27.252 -14.381 -3.866 1.00 49.06 102 LYS A C 1
ATOM 746 O O . LYS A 1 102 ? 28.360 -13.917 -3.620 1.00 49.06 102 LYS A O 1
ATOM 751 N N . MET A 1 103 ? 26.141 -13.647 -3.813 1.00 48.06 103 ME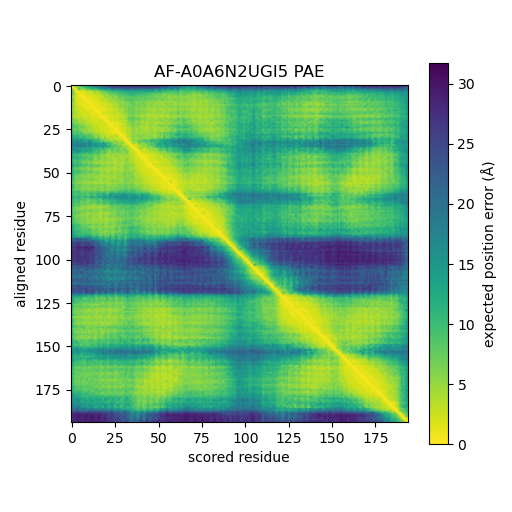T A N 1
ATOM 752 C CA . MET A 1 103 ? 26.141 -12.295 -3.273 1.00 48.06 103 MET A CA 1
ATOM 753 C C . MET A 1 103 ? 26.504 -12.397 -1.795 1.00 48.06 103 MET A C 1
ATOM 755 O O . MET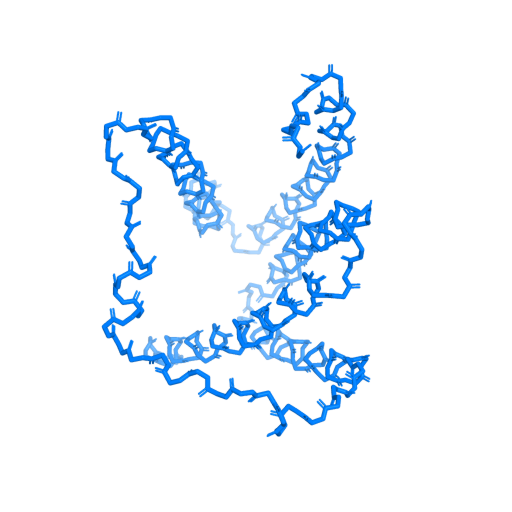 A 1 103 ? 25.710 -12.817 -0.954 1.00 48.06 103 MET A O 1
ATOM 759 N N . THR A 1 104 ? 27.757 -12.077 -1.495 1.00 57.12 104 THR A N 1
ATOM 760 C CA . THR A 1 104 ? 28.254 -12.001 -0.127 1.00 57.12 104 THR A CA 1
ATOM 761 C C . THR A 1 104 ? 27.630 -10.763 0.519 1.00 57.12 104 THR A C 1
ATOM 763 O O . THR A 1 104 ? 27.455 -9.745 -0.145 1.00 57.12 104 THR A O 1
ATOM 766 N N . LEU A 1 105 ? 27.323 -10.793 1.821 1.00 58.00 105 LEU A N 1
ATOM 767 C CA . LEU A 1 105 ? 26.780 -9.631 2.556 1.00 58.00 105 LEU A CA 1
ATOM 768 C C . LEU A 1 105 ? 27.622 -8.345 2.372 1.00 58.00 105 LEU A C 1
ATOM 770 O O . LEU A 1 105 ? 27.097 -7.239 2.477 1.00 58.00 105 LEU A O 1
ATOM 774 N N . LYS A 1 106 ? 28.913 -8.487 2.035 1.00 57.69 106 LYS A N 1
ATOM 775 C CA . LYS A 1 106 ? 29.801 -7.393 1.615 1.00 57.69 106 LYS A CA 1
ATOM 776 C C . LYS A 1 106 ? 29.471 -6.811 0.232 1.00 57.69 106 LYS A C 1
ATOM 778 O O . LYS A 1 106 ? 29.481 -5.594 0.114 1.00 57.69 106 LYS A O 1
ATOM 783 N N . ASP A 1 107 ? 29.134 -7.617 -0.775 1.00 58.09 107 ASP A N 1
ATOM 784 C CA . ASP A 1 107 ? 28.709 -7.124 -2.101 1.00 58.09 107 ASP A CA 1
ATOM 785 C C . ASP A 1 107 ? 27.334 -6.451 -2.048 1.00 58.09 107 ASP A C 1
ATOM 787 O O . ASP A 1 107 ? 27.077 -5.486 -2.771 1.00 58.09 107 ASP A O 1
ATOM 791 N N . LEU A 1 108 ? 26.470 -6.906 -1.133 1.00 60.88 108 LEU A N 1
ATOM 792 C CA . LEU A 1 108 ? 25.208 -6.235 -0.829 1.00 60.88 108 LEU A CA 1
ATOM 793 C C . LEU A 1 108 ? 25.473 -4.849 -0.212 1.00 60.88 108 LEU A C 1
ATOM 795 O O . LEU A 1 108 ? 24.937 -3.851 -0.685 1.00 60.88 108 LEU A O 1
ATOM 799 N N . ALA A 1 109 ? 26.360 -4.763 0.787 1.00 61.56 109 ALA A N 1
ATOM 800 C CA . ALA A 1 109 ? 26.730 -3.498 1.428 1.00 61.56 109 ALA A CA 1
ATOM 801 C C . ALA A 1 109 ? 27.436 -2.514 0.473 1.00 61.56 109 ALA A C 1
ATOM 803 O O . ALA A 1 109 ? 27.231 -1.307 0.579 1.00 61.56 109 ALA A O 1
ATOM 804 N N . VAL A 1 110 ? 28.231 -3.017 -0.478 1.00 60.41 110 VAL A N 1
ATOM 805 C CA . VAL A 1 110 ? 28.889 -2.203 -1.515 1.00 60.41 110 VAL A CA 1
ATOM 806 C C . VAL A 1 110 ? 27.901 -1.757 -2.604 1.00 60.41 110 VAL A C 1
ATOM 808 O O . VAL A 1 110 ? 28.036 -0.646 -3.112 1.00 60.41 110 VAL A O 1
ATOM 811 N N . SER A 1 111 ? 26.870 -2.552 -2.917 1.00 59.94 111 SER A N 1
ATOM 812 C CA . SER A 1 111 ? 25.780 -2.141 -3.826 1.00 59.94 111 SER A CA 1
ATOM 813 C C . SER A 1 111 ? 24.834 -1.107 -3.209 1.00 59.94 111 SER A C 1
ATOM 815 O O . SER A 1 111 ? 24.284 -0.276 -3.926 1.00 59.94 111 SER A O 1
ATOM 817 N N . PHE A 1 112 ? 24.687 -1.089 -1.881 1.00 56.47 112 PHE A N 1
ATOM 818 C CA . PHE A 1 112 ? 23.943 -0.062 -1.137 1.00 56.47 112 PHE A CA 1
ATOM 819 C C . PHE A 1 112 ? 24.697 1.277 -1.005 1.00 56.47 112 PHE A C 1
ATOM 821 O O . PHE A 1 112 ? 24.425 2.066 -0.096 1.00 56.47 112 PHE A O 1
ATOM 828 N N . HIS A 1 113 ? 25.649 1.576 -1.891 1.00 58.34 113 HIS A N 1
ATOM 829 C CA . HIS A 1 113 ? 26.345 2.856 -1.854 1.00 58.34 113 HIS A CA 1
ATOM 830 C C . HIS A 1 113 ? 25.376 3.980 -2.246 1.00 58.34 113 HIS A C 1
ATOM 832 O O . HIS A 1 113 ? 25.066 4.185 -3.420 1.00 58.34 113 HIS A O 1
ATOM 838 N N . PHE A 1 114 ? 24.901 4.729 -1.247 1.00 55.97 114 PHE A N 1
ATOM 839 C CA . PHE A 1 114 ? 24.148 5.959 -1.467 1.00 55.97 114 PHE A CA 1
ATOM 840 C C . PHE A 1 114 ? 24.936 6.888 -2.409 1.00 55.97 114 PHE A C 1
ATOM 842 O O . PHE A 1 114 ? 26.130 7.106 -2.188 1.00 55.97 114 PHE A O 1
ATOM 849 N N . PRO A 1 115 ? 24.311 7.435 -3.466 1.00 59.00 115 PRO A N 1
ATOM 850 C CA . PRO A 1 115 ? 25.018 8.241 -4.453 1.00 59.00 115 PRO A CA 1
ATOM 851 C C . PRO A 1 115 ? 25.707 9.433 -3.775 1.00 59.00 115 PRO A C 1
ATOM 853 O O . PRO A 1 115 ? 25.068 10.180 -3.036 1.00 59.00 115 PRO A O 1
ATOM 856 N N . LYS A 1 116 ? 27.014 9.608 -4.025 1.00 56.97 116 LYS A N 1
ATOM 857 C CA . LYS A 1 116 ? 27.861 10.644 -3.404 1.00 56.97 116 LYS A CA 1
ATOM 858 C C . LYS A 1 116 ? 27.166 12.015 -3.400 1.00 56.97 116 LYS A C 1
ATOM 860 O O . LYS A 1 116 ? 26.906 12.571 -4.465 1.00 56.97 116 LYS A O 1
ATOM 865 N N . PHE A 1 117 ? 26.985 12.600 -2.210 1.00 55.38 117 PHE A N 1
ATOM 866 C CA . PHE A 1 117 ? 26.327 13.899 -1.954 1.00 55.38 117 PHE A CA 1
ATOM 867 C C . PHE A 1 117 ? 26.759 15.065 -2.869 1.00 55.38 117 PHE A C 1
ATOM 869 O O . PHE A 1 117 ? 26.013 16.032 -3.023 1.00 55.38 117 PHE A O 1
ATOM 876 N N . SER A 1 118 ? 27.950 14.997 -3.472 1.00 55.72 118 SER A N 1
ATOM 877 C CA . SER A 1 118 ? 28.502 16.050 -4.331 1.00 55.72 118 SER A CA 1
ATOM 878 C C . SER A 1 118 ? 27.889 16.115 -5.737 1.00 55.72 118 SER A C 1
ATOM 880 O O . SER A 1 118 ? 27.951 17.174 -6.353 1.00 55.72 118 SER A O 1
ATOM 882 N N . THR A 1 119 ? 27.308 15.026 -6.254 1.00 59.91 119 THR A N 1
ATOM 883 C CA . THR A 1 119 ? 26.782 14.955 -7.638 1.00 59.91 119 THR A CA 1
ATOM 884 C C . THR A 1 119 ? 25.253 14.824 -7.676 1.00 59.91 119 THR A C 1
ATOM 886 O O . THR A 1 119 ? 24.633 15.057 -8.705 1.00 59.91 119 THR A O 1
ATOM 889 N N . SER A 1 120 ? 24.618 14.509 -6.546 1.00 62.34 120 SER A N 1
ATOM 890 C CA . SER A 1 120 ? 23.215 14.082 -6.468 1.00 62.34 120 SER A CA 1
ATOM 891 C C . SER A 1 120 ? 22.375 14.921 -5.491 1.00 62.34 120 SER A C 1
ATOM 893 O O . SER A 1 120 ? 21.457 14.416 -4.848 1.00 62.34 120 SER A O 1
ATOM 895 N N . ARG A 1 121 ? 22.637 16.231 -5.367 1.00 67.38 121 ARG A N 1
ATOM 896 C CA . ARG A 1 121 ? 21.836 17.119 -4.495 1.00 67.38 121 ARG A CA 1
ATOM 897 C C . ARG A 1 121 ? 20.351 17.148 -4.894 1.00 67.38 121 ARG A C 1
ATOM 899 O O . ARG A 1 121 ? 19.488 17.224 -4.021 1.00 67.38 121 ARG A O 1
ATOM 906 N N . ASP A 1 122 ? 20.057 17.010 -6.184 1.00 75.88 122 ASP A N 1
ATOM 907 C CA . ASP A 1 122 ? 18.683 16.933 -6.692 1.00 75.88 122 ASP A CA 1
ATOM 908 C C . ASP A 1 122 ? 17.996 15.610 -6.331 1.00 75.88 122 ASP A C 1
ATOM 910 O O . ASP A 1 122 ? 16.799 15.604 -6.050 1.00 75.88 122 ASP A O 1
ATOM 914 N N . PHE A 1 123 ? 18.754 14.513 -6.205 1.00 78.25 123 PHE A N 1
ATOM 915 C CA . PHE A 1 123 ? 18.232 13.237 -5.709 1.00 78.25 123 PHE A CA 1
ATOM 916 C C . PHE A 1 123 ? 17.774 13.351 -4.254 1.00 78.25 123 PHE A C 1
ATOM 918 O O . PHE A 1 123 ? 16.657 12.954 -3.941 1.00 78.25 123 PHE A O 1
ATOM 925 N N . TYR A 1 124 ? 18.582 13.942 -3.366 1.00 82.19 124 TYR A N 1
ATOM 926 C CA . TYR A 1 124 ? 18.198 14.103 -1.957 1.00 82.19 124 TYR A CA 1
ATOM 927 C C . TYR A 1 124 ? 17.006 15.049 -1.777 1.00 82.19 124 TYR A C 1
ATOM 929 O O . TYR A 1 124 ? 16.141 14.785 -0.942 1.00 82.19 124 TYR A O 1
ATOM 937 N N . LYS A 1 125 ? 16.914 16.117 -2.582 1.00 81.56 125 LYS A N 1
ATOM 938 C CA . LYS A 1 125 ? 15.739 17.005 -2.590 1.00 81.56 125 LYS A CA 1
ATOM 939 C C . LYS A 1 125 ? 14.480 16.275 -3.065 1.00 81.56 125 LYS A C 1
ATOM 941 O O . LYS A 1 125 ? 13.446 16.366 -2.406 1.00 81.56 125 LYS A O 1
ATOM 946 N N . ALA A 1 126 ? 14.566 15.526 -4.166 1.00 85.38 126 ALA A N 1
ATOM 947 C CA . ALA A 1 126 ? 13.447 14.738 -4.679 1.00 85.38 126 ALA A CA 1
ATOM 948 C C . ALA A 1 126 ? 13.036 13.625 -3.700 1.00 85.38 126 ALA A C 1
ATOM 950 O O . ALA A 1 126 ? 11.847 13.436 -3.447 1.00 85.38 126 ALA A O 1
ATOM 951 N N . PHE A 1 127 ? 14.007 12.941 -3.092 1.00 85.06 127 PHE A N 1
ATOM 952 C CA . PHE A 1 127 ? 13.784 11.920 -2.071 1.00 85.06 127 PHE A CA 1
ATOM 953 C C . PHE A 1 127 ? 13.097 12.504 -0.834 1.00 85.06 127 PHE A C 1
ATOM 955 O O . PHE A 1 127 ? 12.066 11.988 -0.412 1.00 85.06 127 PHE A O 1
ATOM 962 N N . GLY A 1 128 ? 13.606 13.616 -0.295 1.00 89.50 128 GLY A N 1
ATOM 963 C CA . GLY A 1 128 ? 13.005 14.297 0.853 1.00 89.50 128 GLY A CA 1
ATOM 964 C C . GLY A 1 128 ? 11.576 14.762 0.570 1.00 89.50 128 GLY A C 1
ATOM 965 O O . GLY A 1 128 ? 10.685 14.528 1.384 1.00 89.50 128 GLY A O 1
ATOM 966 N N . CYS A 1 129 ? 11.330 15.334 -0.613 1.00 88.44 129 CYS A N 1
ATOM 967 C CA . CYS A 1 129 ? 9.984 15.698 -1.055 1.00 88.44 129 CYS A CA 1
ATOM 968 C C . CYS A 1 129 ? 9.067 14.469 -1.130 1.00 88.44 129 CYS A C 1
ATOM 970 O O . CYS A 1 129 ? 7.979 14.473 -0.558 1.00 88.44 129 CYS A O 1
ATOM 972 N N . ARG A 1 130 ? 9.522 13.379 -1.762 1.00 87.31 130 ARG A N 1
ATOM 973 C CA . ARG A 1 130 ? 8.732 12.152 -1.919 1.00 87.31 130 ARG A CA 1
ATOM 974 C C . ARG A 1 130 ? 8.396 11.503 -0.579 1.00 87.31 130 ARG A C 1
ATOM 976 O O . ARG A 1 130 ? 7.253 11.097 -0.383 1.00 87.31 130 ARG A O 1
ATOM 983 N N . VAL A 1 131 ? 9.362 11.431 0.334 1.00 90.25 131 VAL A N 1
ATOM 984 C CA . VAL A 1 131 ? 9.155 10.922 1.695 1.00 90.25 131 VAL A CA 1
ATOM 985 C C . VAL A 1 131 ? 8.171 11.811 2.448 1.00 90.25 131 VAL A C 1
ATOM 987 O O . VAL A 1 131 ? 7.221 11.292 3.022 1.00 90.25 131 VAL A O 1
ATOM 990 N N . CYS A 1 132 ? 8.338 13.134 2.391 1.00 92.62 132 CYS A N 1
ATOM 991 C CA . CYS A 1 132 ? 7.428 14.083 3.033 1.00 92.62 132 CYS A CA 1
ATOM 992 C C . CYS A 1 132 ? 5.989 13.933 2.509 1.00 92.62 132 CYS A C 1
ATOM 994 O O . CYS A 1 132 ? 5.068 13.752 3.300 1.00 92.62 132 CYS A O 1
ATOM 996 N N . MET A 1 133 ? 5.798 13.885 1.185 1.00 90.31 133 MET A N 1
ATOM 997 C CA . MET A 1 133 ? 4.479 13.680 0.571 1.00 90.31 133 MET A CA 1
ATOM 998 C C . MET A 1 133 ? 3.832 12.359 1.006 1.00 90.31 133 MET A C 1
ATOM 1000 O O . MET A 1 133 ? 2.644 12.333 1.323 1.00 90.31 133 MET A O 1
ATOM 1004 N N . LEU A 1 134 ? 4.600 11.263 1.030 1.00 87.56 134 LEU A N 1
ATOM 1005 C CA . LEU A 1 134 ? 4.091 9.958 1.455 1.00 87.56 134 LEU A CA 1
ATOM 1006 C C . LEU A 1 134 ? 3.760 9.936 2.951 1.00 87.56 134 LEU A C 1
ATOM 1008 O O . LEU A 1 134 ? 2.735 9.377 3.326 1.00 87.56 134 LEU A O 1
ATOM 1012 N N . LEU A 1 135 ? 4.571 10.572 3.799 1.00 89.75 135 LEU A N 1
ATOM 1013 C CA . LEU A 1 135 ? 4.292 10.686 5.232 1.00 89.75 135 LEU A CA 1
ATOM 1014 C C . LEU A 1 135 ? 3.009 11.477 5.488 1.00 89.75 135 LEU A C 1
ATOM 1016 O O . LEU A 1 135 ? 2.136 10.984 6.199 1.00 89.75 135 LEU A O 1
ATOM 1020 N N . SER A 1 136 ? 2.855 12.653 4.872 1.00 89.19 136 SER A N 1
ATOM 1021 C CA . SER A 1 136 ? 1.633 13.456 5.001 1.00 89.19 136 SER A CA 1
ATOM 1022 C C . SER A 1 136 ? 0.393 12.677 4.559 1.00 89.19 136 SER A C 1
ATOM 1024 O O . SER A 1 136 ? -0.623 12.696 5.252 1.00 89.19 136 SER A O 1
ATOM 1026 N N . TYR A 1 137 ? 0.488 11.940 3.447 1.00 86.69 137 TYR A N 1
ATOM 1027 C CA . TYR A 1 137 ? -0.598 11.090 2.963 1.00 86.69 137 TYR A CA 1
ATOM 1028 C C . TYR A 1 137 ? -0.945 9.964 3.952 1.00 86.69 137 TYR A C 1
ATOM 1030 O O . TYR A 1 137 ? -2.109 9.795 4.321 1.00 86.69 137 TYR A O 1
ATOM 1038 N N . GLN A 1 138 ? 0.061 9.229 4.437 1.00 86.56 138 GLN A N 1
ATOM 1039 C CA . GLN A 1 138 ? -0.156 8.115 5.363 1.00 86.56 138 GLN A CA 1
ATOM 1040 C C . GLN A 1 138 ? -0.711 8.578 6.714 1.00 86.56 138 GLN A C 1
ATOM 1042 O O . GLN A 1 138 ? -1.547 7.883 7.287 1.00 86.56 138 GLN A O 1
ATOM 1047 N N . MET A 1 139 ? -0.305 9.750 7.214 1.00 84.25 139 MET A N 1
ATOM 1048 C CA . MET A 1 139 ? -0.847 10.299 8.461 1.00 84.25 139 MET A CA 1
ATOM 1049 C C . MET A 1 139 ? -2.359 10.519 8.370 1.00 84.25 139 MET A C 1
ATOM 1051 O O . MET A 1 139 ? -3.093 10.078 9.250 1.00 84.25 139 MET A O 1
ATOM 1055 N N . ILE A 1 140 ? -2.841 11.134 7.288 1.00 85.06 140 ILE A N 1
ATOM 1056 C CA . ILE A 1 140 ? -4.280 11.365 7.101 1.00 85.06 140 ILE A CA 1
ATOM 1057 C C . ILE A 1 140 ? -5.018 10.029 6.987 1.00 85.06 140 ILE A C 1
ATOM 1059 O O . ILE A 1 140 ? -6.032 9.830 7.651 1.00 85.06 140 ILE A O 1
ATOM 1063 N N . SER A 1 141 ? -4.487 9.093 6.196 1.00 81.31 141 SER A N 1
ATOM 1064 C CA . SER A 1 141 ? -5.146 7.807 5.955 1.00 81.31 141 SER A CA 1
ATOM 1065 C C . SER A 1 141 ? -5.272 6.946 7.217 1.00 81.31 141 SER A C 1
ATOM 1067 O O . SER A 1 141 ? -6.283 6.268 7.380 1.00 81.31 141 SER A O 1
ATOM 1069 N N . VAL A 1 142 ? -4.274 6.957 8.109 1.00 84.31 142 VAL A N 1
ATOM 1070 C CA . VAL A 1 142 ? -4.299 6.163 9.354 1.00 84.31 142 VAL A CA 1
ATOM 1071 C C . VAL A 1 142 ? -5.228 6.786 10.397 1.00 84.31 142 VAL A C 1
ATOM 1073 O O . VAL A 1 142 ? -5.941 6.064 11.092 1.00 84.31 142 VAL A O 1
ATOM 1076 N N . TYR A 1 143 ? -5.258 8.118 10.494 1.00 82.94 143 TYR A N 1
ATOM 1077 C CA . TYR A 1 143 ? -6.069 8.824 11.491 1.00 82.94 143 TYR A CA 1
ATOM 1078 C C . TYR A 1 143 ? -7.478 9.186 11.015 1.00 82.94 143 TYR A C 1
ATOM 1080 O O . TYR A 1 143 ? -8.244 9.752 11.788 1.00 82.94 143 TYR A O 1
ATOM 1088 N N . GLN A 1 144 ? -7.852 8.837 9.783 1.00 78.38 144 GLN A N 1
ATOM 1089 C CA . GLN A 1 144 ? -9.130 9.222 9.183 1.00 78.38 144 GLN A CA 1
ATOM 1090 C C . GLN A 1 144 ? -10.343 8.879 10.064 1.00 78.38 144 GLN A C 1
ATOM 1092 O O . GLN A 1 144 ? -11.236 9.705 10.222 1.00 78.38 144 GLN A O 1
ATOM 1097 N N . LEU A 1 145 ? -10.364 7.689 10.668 1.00 78.31 145 LEU A N 1
ATOM 1098 C CA . LEU A 1 145 ? -11.446 7.260 11.559 1.00 78.31 145 LEU A CA 1
ATOM 1099 C C . LEU A 1 145 ? -11.467 8.075 12.860 1.00 78.31 145 LEU A C 1
ATOM 1101 O O . LEU A 1 145 ? -12.521 8.568 13.247 1.00 78.31 145 LEU A O 1
ATOM 1105 N N . TYR A 1 146 ? -10.306 8.285 13.484 1.00 79.31 146 TYR A N 1
ATOM 1106 C CA . TYR A 1 146 ? -10.182 9.064 14.720 1.00 79.31 146 TYR A CA 1
ATOM 1107 C C . TYR A 1 146 ? -10.580 10.528 14.533 1.00 79.31 146 TYR A C 1
ATOM 1109 O O . TYR A 1 146 ? -11.241 11.099 15.390 1.00 79.31 146 TYR A O 1
ATOM 1117 N N . ILE A 1 147 ? -10.235 11.133 13.394 1.00 79.94 147 ILE A N 1
ATOM 1118 C CA . ILE A 1 147 ? -10.642 12.507 13.075 1.00 79.94 147 ILE A CA 1
ATOM 1119 C C . ILE A 1 147 ? -12.172 12.606 13.019 1.00 79.94 147 ILE A C 1
ATOM 1121 O O . ILE A 1 147 ? -12.750 13.554 13.538 1.00 79.94 147 ILE A O 1
ATOM 1125 N N . ILE A 1 148 ? -12.842 11.623 12.421 1.00 78.62 148 ILE A N 1
ATOM 1126 C CA . ILE A 1 148 ? -14.301 11.646 12.282 1.00 78.62 148 ILE A CA 1
ATOM 1127 C C . ILE A 1 148 ? -14.998 11.350 13.621 1.00 78.62 148 ILE A C 1
ATOM 1129 O O . ILE A 1 148 ? -15.980 12.011 13.953 1.00 78.62 148 ILE A O 1
ATOM 1133 N N . GLU A 1 149 ? -14.489 10.402 14.411 1.00 76.50 149 GLU A N 1
ATOM 1134 C CA . GLU A 1 149 ? -15.070 10.077 15.721 1.00 76.50 149 GLU A CA 1
ATOM 1135 C C . GLU A 1 149 ? -14.837 11.198 16.753 1.00 76.50 149 GLU A C 1
ATOM 1137 O O . GLU A 1 149 ? -15.801 11.687 17.346 1.00 76.50 149 GLU A O 1
ATOM 1142 N N . ASP A 1 150 ? -13.595 11.660 16.933 1.00 75.94 150 ASP A N 1
ATOM 1143 C CA . ASP A 1 150 ? -13.245 12.590 18.019 1.00 75.94 150 ASP A CA 1
ATOM 1144 C C . ASP A 1 150 ? -13.525 14.063 17.685 1.00 75.94 150 ASP A C 1
ATOM 1146 O O . ASP A 1 150 ? -13.933 14.813 18.572 1.00 75.94 150 ASP A O 1
ATOM 1150 N N . TYR A 1 151 ? -13.330 14.501 16.432 1.00 72.44 151 TYR A N 1
ATOM 1151 C CA . TYR A 1 151 ? -13.498 15.918 16.059 1.00 72.44 151 TYR A CA 1
ATOM 1152 C C . TYR A 1 151 ? -14.864 16.248 15.453 1.00 72.44 151 TYR A C 1
ATOM 1154 O O . TYR A 1 151 ? -15.302 17.393 15.547 1.00 72.44 151 TYR A O 1
ATOM 1162 N N . VAL A 1 152 ? -15.542 15.285 14.819 1.00 73.81 152 VAL A N 1
ATOM 1163 C CA . VAL A 1 152 ? -16.877 15.493 14.217 1.00 73.81 152 VAL A CA 1
ATOM 1164 C C . VAL A 1 152 ? -17.991 14.951 15.128 1.00 73.81 152 VAL A C 1
ATOM 1166 O O . VAL A 1 152 ? -19.169 15.161 14.853 1.00 73.81 152 VAL A O 1
ATOM 1169 N N . HIS A 1 153 ? -17.628 14.299 16.243 1.00 74.62 153 HIS A N 1
ATOM 1170 C CA . HIS A 1 153 ? -18.544 13.706 17.225 1.00 74.62 153 HIS A CA 1
ATOM 1171 C C . HIS A 1 153 ? -19.573 12.745 16.606 1.00 74.62 153 HIS A C 1
ATOM 1173 O O . HIS A 1 153 ? -20.704 12.632 17.083 1.00 74.62 153 HIS A O 1
ATOM 1179 N N . GLN A 1 154 ? -19.194 12.049 15.530 1.00 71.06 154 GLN A N 1
ATOM 1180 C CA . GLN A 1 154 ? -20.057 11.057 14.894 1.00 71.06 154 GLN A CA 1
ATOM 1181 C C . GLN A 1 154 ? -20.018 9.726 15.645 1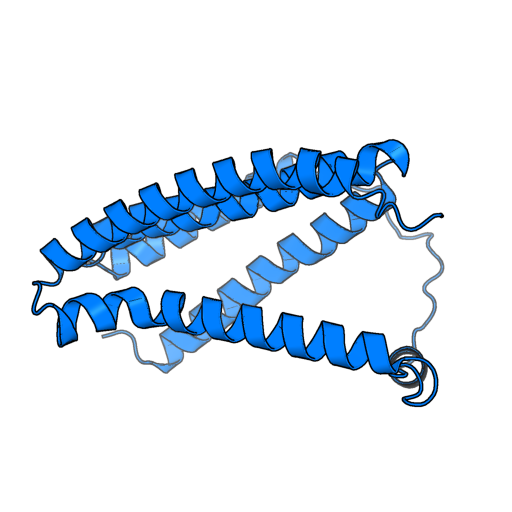.00 71.06 154 GLN A C 1
ATOM 1183 O O . GLN A 1 154 ? -18.986 9.302 16.168 1.00 71.06 154 GLN A O 1
ATOM 1188 N N . THR A 1 155 ? -21.147 9.019 15.651 1.00 76.25 155 THR A N 1
ATOM 1189 C CA . THR A 1 155 ? -21.187 7.634 16.132 1.00 76.25 155 THR A CA 1
ATOM 1190 C C . THR A 1 155 ? -20.364 6.725 15.210 1.00 76.25 155 THR A C 1
ATOM 1192 O O . THR A 1 155 ? -20.263 6.983 14.012 1.00 76.25 155 THR A O 1
ATOM 1195 N N . LYS A 1 156 ? -19.809 5.615 15.721 1.00 69.25 156 LYS A N 1
ATOM 1196 C CA . LYS A 1 156 ? -18.986 4.669 14.926 1.00 69.25 156 LYS A CA 1
ATOM 1197 C C . LYS A 1 156 ? -19.678 4.192 13.643 1.00 69.25 156 LYS A C 1
ATOM 1199 O O . LYS A 1 156 ? -19.045 3.991 12.609 1.00 69.25 156 LYS A O 1
ATOM 1204 N N . THR A 1 157 ? -20.999 4.040 13.704 1.00 71.94 157 THR A N 1
ATOM 1205 C CA . THR A 1 157 ? -21.871 3.698 12.573 1.00 71.94 157 THR A CA 1
ATOM 1206 C C . THR A 1 157 ? -21.938 4.789 11.510 1.00 71.94 157 THR A C 1
ATOM 1208 O O . THR A 1 157 ? -21.872 4.484 10.321 1.00 71.94 157 THR A O 1
ATOM 1211 N N . GLU A 1 158 ? -22.042 6.052 11.916 1.00 73.50 158 GLU A N 1
ATOM 1212 C CA . GLU A 1 158 ? -22.064 7.188 10.990 1.00 73.50 158 GLU A CA 1
ATOM 1213 C C . GLU A 1 158 ? -20.669 7.477 10.435 1.00 73.50 158 GLU A C 1
ATOM 1215 O O . GLU A 1 158 ? -20.524 7.696 9.232 1.00 73.50 158 GLU A O 1
ATOM 1220 N N . ALA A 1 159 ? -19.631 7.354 11.267 1.00 76.19 159 ALA A N 1
ATOM 1221 C CA . ALA A 1 159 ? -18.238 7.496 10.861 1.00 76.19 159 ALA A CA 1
ATOM 1222 C C . ALA A 1 159 ? -17.870 6.505 9.745 1.00 76.19 159 ALA A C 1
ATOM 1224 O O . ALA A 1 159 ? -17.252 6.883 8.750 1.00 76.19 159 ALA A O 1
ATOM 1225 N N . ALA A 1 160 ? -18.327 5.252 9.839 1.00 76.62 160 ALA A N 1
ATOM 1226 C CA . ALA A 1 160 ? -18.165 4.267 8.771 1.00 76.62 160 ALA A CA 1
ATOM 1227 C C . ALA A 1 160 ? -18.833 4.669 7.444 1.00 76.62 160 ALA A C 1
ATOM 1229 O O . ALA A 1 160 ? -18.264 4.420 6.372 1.00 76.62 160 ALA A O 1
ATOM 1230 N N . GLY A 1 161 ? -20.015 5.291 7.503 1.00 76.69 161 GLY A N 1
ATOM 1231 C CA . GLY A 1 161 ? -20.714 5.830 6.332 1.00 76.69 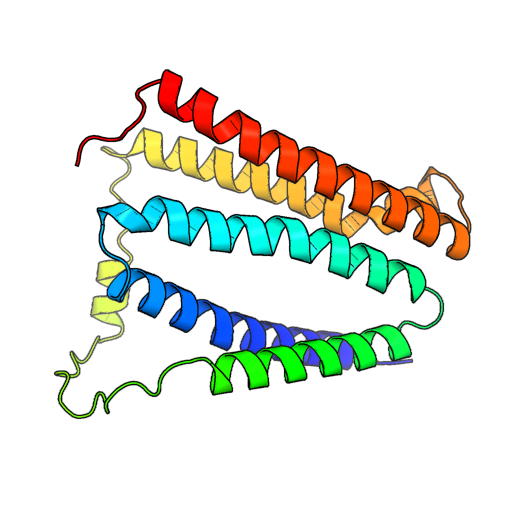161 GLY A CA 1
ATOM 1232 C C . GLY A 1 161 ? -19.962 7.001 5.696 1.00 76.69 161 GLY A C 1
ATOM 1233 O O . GLY A 1 161 ? -19.789 7.047 4.471 1.00 76.69 161 GLY A O 1
ATOM 1234 N N . THR A 1 162 ? -19.425 7.897 6.523 1.00 77.81 162 THR A N 1
ATOM 1235 C CA . THR A 1 162 ? -18.575 9.011 6.083 1.00 77.81 162 THR A CA 1
ATOM 1236 C C . THR A 1 162 ? -17.288 8.499 5.426 1.00 77.81 162 THR A C 1
ATOM 1238 O O . THR A 1 162 ? -16.966 8.906 4.310 1.00 77.81 162 THR A O 1
ATOM 1241 N N . ILE A 1 163 ? -16.592 7.534 6.040 1.00 82.94 163 ILE A N 1
ATOM 1242 C CA . ILE A 1 163 ? -15.362 6.923 5.498 1.00 82.94 163 ILE A CA 1
ATOM 1243 C C . ILE A 1 163 ? -15.619 6.230 4.153 1.00 82.94 163 ILE A C 1
ATOM 1245 O O . ILE A 1 163 ? -14.811 6.361 3.229 1.00 82.94 163 ILE A O 1
ATOM 1249 N N . ALA A 1 164 ? -16.744 5.519 4.012 1.00 81.56 164 ALA A N 1
ATOM 1250 C CA . ALA A 1 164 ? -17.131 4.904 2.741 1.00 81.56 164 ALA A CA 1
ATOM 1251 C C . ALA A 1 164 ? -17.313 5.961 1.641 1.00 81.56 164 ALA A C 1
ATOM 1253 O O . ALA A 1 164 ? -16.788 5.809 0.539 1.00 81.56 164 ALA A O 1
ATOM 1254 N N . THR A 1 165 ? -18.004 7.058 1.958 1.00 83.06 165 THR A N 1
ATOM 1255 C CA . THR A 1 165 ? -18.239 8.164 1.018 1.00 83.06 165 THR A CA 1
ATOM 1256 C C . THR A 1 165 ? -16.928 8.845 0.625 1.00 83.06 165 THR A C 1
ATOM 1258 O O . THR A 1 165 ? -16.673 9.053 -0.561 1.00 83.06 165 THR A O 1
ATOM 1261 N N . MET A 1 166 ? -16.046 9.109 1.594 1.00 83.56 166 MET A N 1
ATOM 1262 C CA . MET A 1 166 ? -14.706 9.641 1.333 1.00 83.56 166 MET A CA 1
ATOM 1263 C C . MET A 1 166 ? -13.889 8.705 0.439 1.00 83.56 166 MET A C 1
ATOM 1265 O O . MET A 1 166 ? -13.240 9.176 -0.485 1.00 83.56 166 MET A O 1
ATOM 1269 N N . SER A 1 167 ? -13.973 7.389 0.648 1.00 83.31 167 SER A N 1
ATOM 1270 C CA . SER A 1 167 ? -13.264 6.402 -0.178 1.00 83.31 167 SER A CA 1
ATOM 1271 C C . SER A 1 167 ? 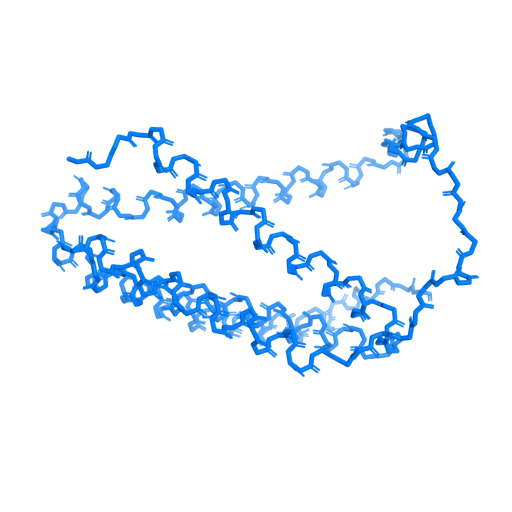-13.729 6.438 -1.638 1.00 83.31 167 SER A C 1
ATOM 1273 O O . SER A 1 167 ? -12.901 6.390 -2.546 1.00 83.31 167 SER A O 1
ATOM 1275 N N . ILE A 1 168 ? -15.036 6.595 -1.881 1.00 85.38 168 ILE A N 1
ATOM 1276 C CA . ILE A 1 168 ? -15.586 6.763 -3.237 1.00 85.38 168 ILE A CA 1
ATOM 1277 C C . ILE A 1 168 ? -15.065 8.056 -3.870 1.00 85.38 168 ILE A C 1
ATOM 1279 O O . ILE A 1 168 ? -14.619 8.039 -5.017 1.00 85.38 168 ILE A O 1
ATOM 1283 N N . ILE A 1 169 ? -15.070 9.164 -3.123 1.00 86.94 169 ILE A N 1
ATOM 1284 C CA . ILE A 1 169 ? -14.539 10.447 -3.603 1.00 86.94 169 ILE A CA 1
ATOM 1285 C C . ILE A 1 169 ? -13.054 10.302 -3.951 1.00 86.94 169 ILE A C 1
ATOM 1287 O O . ILE A 1 169 ? -12.653 10.661 -5.056 1.00 86.94 169 ILE A O 1
ATOM 1291 N N . THR A 1 170 ? -12.244 9.717 -3.066 1.00 86.06 170 THR A N 1
ATOM 1292 C CA . THR A 1 170 ? -10.819 9.466 -3.313 1.00 86.06 170 THR A CA 1
ATOM 1293 C C . THR A 1 170 ? -10.610 8.580 -4.536 1.00 86.06 170 THR A C 1
ATOM 1295 O O . THR A 1 170 ? -9.712 8.853 -5.329 1.00 86.06 170 THR A O 1
ATOM 1298 N N . MET A 1 171 ? -11.446 7.563 -4.753 1.00 84.88 171 MET A N 1
ATOM 1299 C CA . MET A 1 171 ? -11.383 6.722 -5.950 1.00 84.88 171 MET A CA 1
ATOM 1300 C C . MET A 1 171 ? -11.646 7.534 -7.226 1.00 84.88 171 MET A C 1
ATOM 1302 O O . MET A 1 171 ? -10.854 7.482 -8.162 1.00 84.88 171 MET A O 1
ATOM 1306 N N . VAL A 1 172 ? -12.714 8.334 -7.265 1.00 86.81 172 VAL A N 1
ATOM 1307 C CA . VAL A 1 172 ? -13.058 9.153 -8.442 1.00 86.81 172 VAL A CA 1
ATOM 1308 C C . VAL A 1 172 ? -11.992 10.221 -8.704 1.00 86.81 172 VAL A C 1
ATOM 1310 O O . VAL A 1 172 ? -11.548 10.400 -9.841 1.00 86.81 172 VAL A O 1
ATOM 1313 N N . VAL A 1 173 ? -11.541 10.911 -7.656 1.00 87.12 173 VAL A N 1
ATOM 1314 C CA . VAL A 1 173 ? -10.499 11.941 -7.752 1.00 87.12 173 VAL A CA 1
ATOM 1315 C C . VAL A 1 173 ? -9.170 11.330 -8.190 1.00 87.12 173 VAL A C 1
ATOM 1317 O O . VAL A 1 173 ? -8.509 11.883 -9.057 1.00 87.12 173 VAL A O 1
ATOM 1320 N N . SER A 1 174 ? -8.779 10.175 -7.655 1.00 84.44 174 SER A N 1
ATOM 1321 C CA . SER A 1 174 ? -7.515 9.530 -8.031 1.00 84.44 174 SER A CA 1
ATOM 1322 C C . SER A 1 174 ? -7.532 8.966 -9.454 1.00 84.44 174 SER A C 1
ATOM 1324 O O . SER A 1 174 ? -6.552 9.137 -10.179 1.00 84.44 174 SER A O 1
ATOM 1326 N N . LEU A 1 175 ? -8.646 8.375 -9.898 1.00 84.12 175 LEU A N 1
ATOM 1327 C CA . LEU A 1 175 ? -8.811 7.916 -11.280 1.00 84.12 175 LEU A CA 1
ATOM 1328 C C . LEU A 1 175 ? -8.793 9.090 -12.265 1.00 84.12 175 LEU A C 1
ATOM 1330 O O . LEU A 1 175 ? -8.068 9.052 -13.257 1.00 84.12 175 LEU A O 1
ATOM 1334 N N . SER A 1 176 ? -9.538 10.158 -11.976 1.00 85.06 176 SER A N 1
ATOM 1335 C CA . SER A 1 176 ? -9.542 11.363 -12.816 1.00 85.06 176 SER A CA 1
ATOM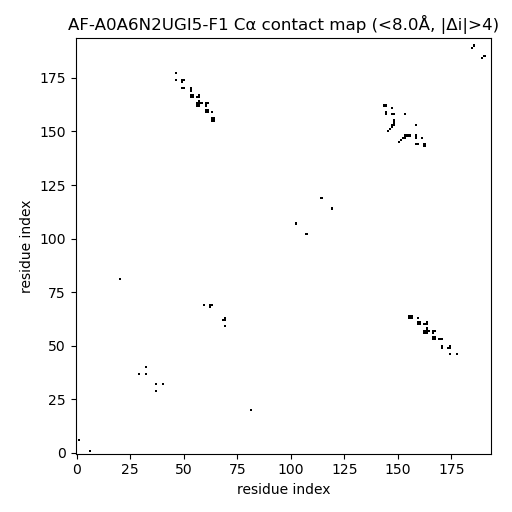 1336 C C . SER A 1 176 ? -8.180 12.066 -12.822 1.00 85.06 176 SER A C 1
ATOM 1338 O O . SER A 1 176 ? -7.681 12.414 -13.891 1.00 85.06 176 SER A O 1
ATOM 1340 N N . ALA A 1 177 ? -7.519 12.194 -11.669 1.00 82.81 177 ALA A N 1
ATOM 1341 C CA . ALA A 1 177 ? -6.167 12.736 -11.573 1.00 82.81 177 ALA A CA 1
ATOM 1342 C C . ALA A 1 177 ? -5.156 11.888 -12.354 1.00 82.81 177 ALA A C 1
ATOM 1344 O O . ALA A 1 177 ? -4.309 12.448 -13.044 1.00 82.81 177 ALA A O 1
ATOM 1345 N N . SER A 1 178 ? -5.266 10.557 -12.313 1.00 78.31 178 SER A N 1
ATOM 1346 C CA . SER A 1 178 ? -4.421 9.662 -13.110 1.00 78.31 178 SER A CA 1
ATOM 1347 C C . SER A 1 178 ? -4.629 9.892 -14.612 1.00 78.31 178 SER A C 1
ATOM 1349 O O . SER A 1 178 ? -3.649 10.113 -15.329 1.00 78.31 178 SER A O 1
ATOM 1351 N N . LEU A 1 179 ? -5.885 9.972 -15.068 1.00 80.31 179 LEU A N 1
ATOM 1352 C CA . LEU A 1 179 ? -6.232 10.241 -16.469 1.00 80.31 179 LEU A CA 1
ATOM 1353 C C . LEU A 1 179 ? -5.757 11.614 -16.955 1.00 80.31 179 LEU A C 1
ATOM 1355 O O . LEU A 1 179 ? -5.361 11.741 -18.109 1.00 80.31 179 LEU A O 1
ATOM 1359 N N . ILE A 1 180 ? -5.786 12.634 -16.095 1.00 82.88 180 ILE A N 1
ATOM 1360 C CA . ILE A 1 180 ? -5.347 13.999 -16.421 1.00 82.88 180 ILE A CA 1
ATOM 1361 C C . ILE A 1 180 ? -3.816 14.128 -16.338 1.00 82.88 180 ILE A C 1
ATOM 1363 O O . ILE A 1 180 ? -3.204 14.833 -17.142 1.00 82.88 180 ILE A O 1
ATOM 1367 N N . SER A 1 181 ? -3.175 13.429 -15.401 1.00 74.62 181 SER A N 1
ATOM 1368 C CA . SER A 1 181 ? -1.721 13.488 -15.202 1.00 74.62 181 SER A CA 1
ATOM 1369 C C . SER A 1 181 ? -0.934 12.933 -16.390 1.00 74.62 181 SER A C 1
ATOM 1371 O O . SER A 1 181 ? 0.116 13.480 -16.715 1.00 74.62 181 SER A O 1
ATOM 1373 N N . GLY A 1 182 ? -1.467 11.917 -17.080 1.00 72.75 182 GLY A N 1
ATOM 1374 C CA . GLY A 1 182 ? -0.876 11.352 -18.297 1.00 72.75 182 GLY A CA 1
ATOM 1375 C C . GLY A 1 182 ? -0.629 12.401 -19.392 1.00 72.75 182 GLY A C 1
ATOM 1376 O O . GLY A 1 182 ? 0.527 12.705 -19.687 1.00 72.75 182 GLY A O 1
ATOM 1377 N N . PRO A 1 183 ? -1.677 13.031 -19.958 1.00 74.44 183 PRO A N 1
ATOM 1378 C CA . PRO A 1 183 ? -1.528 14.017 -21.025 1.00 74.44 183 PRO A CA 1
ATOM 1379 C C . PRO A 1 183 ? -0.797 15.289 -20.581 1.00 74.44 183 PRO A C 1
ATOM 1381 O O . PRO A 1 183 ? -0.135 15.922 -21.403 1.00 74.44 183 PRO A O 1
ATOM 1384 N N . ILE A 1 184 ? -0.888 15.685 -19.304 1.00 75.38 184 ILE A N 1
ATOM 1385 C CA . ILE A 1 184 ? -0.100 16.812 -18.777 1.00 75.38 184 ILE A CA 1
ATOM 1386 C C . ILE A 1 184 ? 1.393 16.462 -18.762 1.00 75.38 184 ILE A C 1
ATOM 1388 O O . ILE A 1 184 ? 2.210 17.268 -19.208 1.00 75.38 184 ILE A O 1
ATOM 1392 N N . SER A 1 185 ? 1.749 15.256 -18.315 1.00 67.88 185 SER A N 1
ATOM 1393 C CA . SER A 1 185 ? 3.134 14.779 -18.327 1.00 67.88 185 SER A CA 1
ATOM 1394 C C . SER A 1 185 ? 3.684 14.663 -19.752 1.00 67.88 185 SER A C 1
ATOM 1396 O O . SER A 1 185 ? 4.833 15.033 -19.993 1.00 67.88 185 SER A O 1
ATOM 1398 N N . ASP A 1 186 ? 2.867 14.210 -20.706 1.00 68.06 186 ASP A N 1
ATOM 1399 C CA . ASP A 1 186 ? 3.266 14.119 -22.115 1.00 68.06 186 ASP A CA 1
ATOM 1400 C C . ASP A 1 186 ? 3.486 15.503 -22.745 1.00 68.06 186 ASP A C 1
ATOM 1402 O O . ASP A 1 186 ? 4.444 15.697 -23.497 1.00 68.06 186 ASP A O 1
ATOM 1406 N N . LYS A 1 187 ? 2.661 16.499 -22.389 1.00 68.00 187 LYS A N 1
ATOM 1407 C CA . LYS A 1 187 ? 2.828 17.894 -22.838 1.00 68.00 187 LYS A CA 1
ATOM 1408 C C . LYS A 1 187 ? 4.072 18.575 -22.268 1.00 68.00 187 LYS A C 1
ATOM 1410 O O . LYS A 1 187 ? 4.604 19.483 -22.899 1.00 68.00 187 LYS A O 1
ATOM 141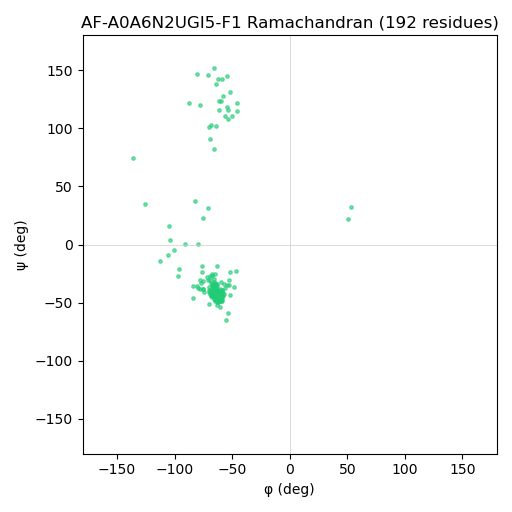5 N N . MET A 1 188 ? 4.544 18.154 -21.097 1.00 72.19 188 MET A N 1
ATOM 1416 C CA . MET A 1 188 ? 5.727 18.734 -20.455 1.00 72.19 188 MET A CA 1
ATOM 1417 C C . MET A 1 188 ? 7.063 18.230 -21.029 1.00 72.19 188 MET A C 1
ATOM 1419 O O . MET A 1 188 ? 8.113 18.666 -20.564 1.00 72.19 188 MET A O 1
ATOM 1423 N N . HIS A 1 189 ? 7.061 17.348 -22.042 1.00 55.06 189 HIS A N 1
ATOM 1424 C CA . HIS A 1 189 ? 8.272 16.796 -22.674 1.00 55.06 189 HIS A CA 1
ATOM 1425 C C . HIS A 1 189 ? 9.311 16.219 -21.683 1.00 55.06 189 HIS A C 1
ATOM 1427 O O . HIS A 1 189 ? 10.475 16.037 -22.032 1.00 55.06 189 HIS A O 1
ATOM 1433 N N . THR A 1 190 ? 8.911 15.840 -20.467 1.00 54.78 190 THR A N 1
ATOM 1434 C CA . THR A 1 190 ? 9.758 15.191 -19.450 1.00 54.78 190 THR A CA 1
ATOM 1435 C C . THR A 1 190 ? 9.880 13.682 -19.678 1.00 54.78 190 THR A C 1
ATOM 1437 O O . THR A 1 190 ? 9.942 12.886 -18.743 1.00 54.78 190 THR A O 1
ATOM 1440 N N . ARG A 1 191 ? 9.965 13.249 -20.940 1.00 49.72 191 ARG A N 1
ATOM 1441 C CA . ARG A 1 191 ? 10.563 11.947 -21.245 1.00 49.72 191 ARG A CA 1
ATOM 1442 C C . ARG A 1 191 ? 12.050 12.123 -20.961 1.00 49.72 191 ARG A C 1
ATOM 1444 O O . ARG A 1 191 ? 12.751 12.734 -21.765 1.00 49.72 191 ARG A O 1
ATOM 1451 N N . ALA A 1 192 ? 12.524 11.644 -19.810 1.00 47.03 192 ALA A N 1
ATOM 1452 C CA . ALA A 1 192 ? 13.950 11.411 -19.634 1.00 47.03 192 ALA A CA 1
ATOM 1453 C C . ALA A 1 192 ? 14.396 10.583 -20.846 1.00 47.03 192 ALA A C 1
ATOM 1455 O O . ALA A 1 192 ? 13.908 9.470 -21.048 1.00 47.03 192 ALA A O 1
ATOM 1456 N N . ARG A 1 193 ? 15.194 11.202 -21.725 1.00 31.17 193 ARG A N 1
ATOM 1457 C CA . ARG A 1 193 ? 15.805 10.533 -22.871 1.00 31.17 193 ARG A CA 1
ATOM 1458 C C . ARG A 1 193 ? 16.538 9.311 -22.318 1.00 31.17 193 ARG A C 1
ATOM 1460 O O . ARG A 1 193 ? 17.448 9.482 -21.511 1.00 31.17 193 ARG A O 1
ATOM 1467 N N . TYR A 1 194 ? 16.087 8.125 -22.712 1.00 35.84 194 TYR A N 1
ATOM 1468 C CA . TYR A 1 194 ? 16.956 6.956 -22.769 1.00 35.84 194 TYR A CA 1
ATOM 1469 C C . TYR A 1 194 ? 17.891 7.128 -23.962 1.00 35.84 194 TYR A C 1
ATOM 1471 O O . TYR A 1 194 ? 17.405 7.641 -25.001 1.00 35.84 194 TYR A O 1
#

Foldseek 3Di:
DPDPVNVVVVVVVVVVLVCVLPVVVVVVLVVPDDPVCNVVVVLVVVLCVQQVVLVLLLVLLQCLVPNVVNVVVVVVVSVVVVVVSVVPPPDDDDPPPPPPPPCDVVVVVVVPPDPPCVPPVVVVVVVVVVVVVVVVVVVCVVCVLVCCCPVVVDDSNVSSVVSSVVSVVSSVCVVVCSVVVVVVVVVVVPPPDD

InterPro domains:
  IPR011701 Major facilitator superfamily [PF07690] (6-192)
  IPR036259 MFS transporter superfamily [G3DSA:1.20.1250.20] (1-193)
  IPR036259 MFS transporter superfamily [SSF103473] (2-189)